Protein AF-A0AA90ZTR3-F1 (afdb_monomer)

pLDDT: mean 75.42, std 16.0, range [30.2, 95.25]

Organism: NCBI:txid165179

Sequence (301 aa):
METRDYIQDLEERYKQYCNKKSGVSFNRNTDIFMEELYSMPIAKITIEELLREYPVKDEKFTFDQEQDVNYLTDIFLEMNQDKYIAYCIQYLRYLRNSGTKDFYYDKTVWIDKDYEATGDRLELFKSDYIGSIVDYIFNAYKANKYIVGKILKYKEWVERFKVIETKDNWKEKALQKHLAEFLFLHDVDFYKEVDTSNGSVDFLLPHYAKEKENEYRSGWKAGEKLYIIEVKKFRNEKQIQDSCIQLNAYLEQMDGEGCLLIYADTDLKIINEKWNFDVLTIYIGDESPSLRSGKTTIRLA

Mean predicted aligned error: 15.7 Å

Foldseek 3Di:
DDLVCVLVVLVVLLVVLLPPLDPQCLLVSVVVSVVVLCVPPLSVVLLVVLCVVQPDDPVVLVVVLVDALVVVVVVVVPDDLSNVLSVLVVNSVSCVVVVDPDHVLVSPRNQDPVPPPPSCSSNCCSCVRVVSNSVSSVVVSPLVCVVVVLVVVVLCCCQAVLPPAPVDPDDQVNVLVVVVVSCVVVPFDWDAQCDLVLGTFGIKGQDDDPPPCPPDPHRDPRPNAIEGEAEDEDDDPVVVVVVLVVVQVVCVSRVHAYEYEYEYLAAEDEAEPDDPHYYHYHHNHDDRPVGHPDYDYHYDD

Nearest PDB structures (foldseek):
  2pfs-assembly1_A-2  TM=5.035E-01  e=4.294E+00  Nitrosomonas europaea ATCC 19718
  6qt8-assembly1_A  TM=5.362E-01  e=7.692E+00  Thermochaetoides thermophila DSM 1495

Secondary structure (DSSP, 8-state):
--HHHHHHHHHHHHHHHHH---STTHHHHHHHHHHHHHHSHHHHHHHHHHHHHS---HHHHHHHHTS-HHHHHHHHHHS-HHHHHHHHHHHHHHHHHHT--S-HHHH-TTS-TTGGGTSHHHHHIIIIIIHHHHHHHHHHTTSHHHHHHHHHHHHHHHHHH--S-TTS---HHHHHHHHHHHHHHTT---EEEEE-SS-EEEEEEPPPPGGGTTSSSS-----S--EEEEEEE---HHHHHHHHHHHHHHHHHHT-EEEEEEEESS-EEEEE-SSSSEEEEEE-SSS-GGG---PEEEEE-

Solvent-accessible surface area (backbone atoms only — not comparable to full-atom values): 17587 Å² total; per-residue (Å²): 131,54,75,63,58,52,50,52,51,50,52,51,52,51,49,54,57,65,68,58,81,54,71,93,52,36,59,62,52,50,52,51,50,53,50,52,44,56,67,36,69,64,51,29,51,55,50,56,51,46,40,68,76,38,72,78,58,72,68,56,56,60,55,59,70,75,52,55,52,69,62,53,47,56,53,54,71,72,39,54,68,67,52,48,45,25,45,55,55,52,50,52,52,49,51,61,72,68,64,63,86,69,53,61,58,78,70,37,71,80,49,71,85,81,52,72,88,78,68,50,54,67,53,46,40,45,55,65,52,50,33,50,49,52,47,49,47,59,44,73,65,39,69,78,36,49,61,51,47,51,50,50,50,48,37,51,48,37,45,74,67,49,77,55,58,60,88,52,86,75,46,58,70,55,55,52,49,54,51,51,53,53,38,53,77,65,79,46,71,68,44,66,58,48,74,68,91,87,50,59,42,56,29,41,30,74,56,83,62,79,92,55,60,87,79,49,102,62,92,66,86,65,68,99,41,37,37,38,44,41,75,44,64,67,84,54,69,67,60,51,54,56,49,51,56,52,49,50,52,51,26,67,73,61,59,32,46,48,35,42,41,32,39,26,70,56,54,63,43,66,46,67,79,72,57,101,51,51,63,47,66,32,53,40,37,87,63,50,83,91,66,59,91,65,69,51,75,47,76,50,121

Structure (mmCIF, N/CA/C/O backbone):
data_AF-A0AA90ZTR3-F1
#
_entry.id   AF-A0AA90ZTR3-F1
#
loop_
_atom_site.group_PDB
_atom_site.id
_atom_site.type_symbol
_atom_site.label_atom_id
_atom_site.label_alt_id
_atom_site.label_comp_id
_atom_site.label_asym_id
_atom_site.label_entity_id
_atom_site.label_seq_id
_atom_site.pdbx_PDB_ins_code
_atom_site.Cartn_x
_atom_site.Cartn_y
_atom_site.Cartn_z
_atom_site.occupancy
_atom_site.B_iso_or_equiv
_atom_site.auth_seq_id
_atom_site.auth_comp_id
_atom_site.auth_asym_id
_atom_site.auth_atom_id
_atom_site.pdbx_PDB_model_num
ATOM 1 N N . MET A 1 1 ? 3.392 13.104 5.281 1.00 41.66 1 MET A N 1
ATOM 2 C CA . MET A 1 1 ? 2.670 12.862 4.018 1.00 41.66 1 MET A CA 1
ATOM 3 C C . MET A 1 1 ? 2.065 11.480 4.162 1.00 41.66 1 MET A C 1
ATOM 5 O O . MET A 1 1 ? 2.811 10.556 4.473 1.00 41.66 1 MET A O 1
ATOM 9 N N . GLU A 1 2 ? 0.736 11.374 4.173 1.00 45.38 2 GLU A N 1
ATOM 10 C CA . GLU A 1 2 ? 0.058 10.108 4.481 1.00 45.38 2 GLU A CA 1
ATOM 11 C C . GLU A 1 2 ? 0.297 9.106 3.346 1.00 45.38 2 GLU A C 1
ATOM 13 O O . GLU A 1 2 ? 0.518 9.473 2.194 1.00 45.38 2 GLU A O 1
ATOM 18 N N . THR A 1 3 ? 0.275 7.810 3.634 1.00 42.53 3 THR A N 1
ATOM 19 C CA . THR A 1 3 ? 0.625 6.787 2.642 1.00 42.53 3 THR A CA 1
ATOM 20 C C . THR A 1 3 ? -0.399 6.646 1.505 1.00 42.53 3 THR A C 1
ATOM 22 O O . THR A 1 3 ? -0.097 5.984 0.509 1.00 42.53 3 THR A O 1
ATOM 25 N N . ARG A 1 4 ? -1.586 7.260 1.647 1.00 43.34 4 ARG A N 1
ATOM 26 C CA . ARG A 1 4 ? -2.589 7.490 0.591 1.00 43.34 4 ARG A CA 1
ATOM 27 C C . ARG A 1 4 ? -2.183 8.656 -0.310 1.00 43.34 4 ARG A C 1
ATOM 29 O O . ARG A 1 4 ? -2.234 8.489 -1.520 1.00 43.34 4 ARG A O 1
ATOM 36 N N . ASP A 1 5 ? -1.685 9.750 0.267 1.00 56.25 5 ASP A N 1
ATOM 37 C CA . ASP A 1 5 ? -1.110 10.870 -0.488 1.00 56.25 5 ASP A CA 1
ATOM 38 C C . ASP A 1 5 ? 0.104 10.405 -1.297 1.00 56.25 5 ASP A C 1
ATOM 40 O O . ASP A 1 5 ? 0.259 10.811 -2.434 1.00 56.25 5 ASP A O 1
ATOM 44 N N . TYR A 1 6 ? 0.931 9.499 -0.758 1.00 63.66 6 TYR A N 1
ATOM 45 C CA . TYR A 1 6 ? 2.061 8.911 -1.494 1.00 63.66 6 TYR A CA 1
ATOM 46 C C . TYR A 1 6 ? 1.636 8.014 -2.661 1.00 63.66 6 TYR A C 1
ATOM 48 O O . TYR A 1 6 ? 2.257 8.079 -3.715 1.00 63.66 6 TYR A O 1
ATOM 56 N N . ILE A 1 7 ? 0.620 7.159 -2.476 1.00 63.34 7 ILE A N 1
ATOM 57 C CA . ILE A 1 7 ? 0.111 6.310 -3.566 1.00 63.34 7 ILE A CA 1
ATOM 58 C C . ILE A 1 7 ? -0.539 7.191 -4.628 1.00 63.34 7 ILE A C 1
ATOM 60 O O . ILE A 1 7 ? -0.225 7.041 -5.798 1.00 63.34 7 ILE A O 1
ATOM 64 N N . GLN A 1 8 ? -1.386 8.138 -4.230 1.00 72.88 8 GLN A N 1
ATOM 65 C CA . GLN A 1 8 ? -2.043 9.034 -5.171 1.00 72.88 8 GLN A CA 1
ATOM 66 C C . GLN A 1 8 ? -1.034 9.935 -5.899 1.00 72.88 8 GLN A C 1
ATOM 68 O O . GLN A 1 8 ? -1.130 10.082 -7.111 1.00 72.88 8 GLN A O 1
ATOM 73 N N . ASP A 1 9 ? -0.033 10.480 -5.203 1.00 79.88 9 ASP A N 1
ATOM 74 C CA . ASP A 1 9 ? 1.053 11.261 -5.814 1.00 79.88 9 ASP A CA 1
ATOM 75 C C . ASP A 1 9 ? 1.870 10.398 -6.791 1.00 79.88 9 ASP A C 1
ATOM 77 O O . ASP A 1 9 ? 2.166 10.832 -7.902 1.00 79.88 9 ASP A O 1
ATOM 81 N N . LEU A 1 10 ? 2.164 9.138 -6.444 1.00 82.19 10 LEU A N 1
ATOM 82 C CA . LEU A 1 10 ? 2.822 8.195 -7.353 1.00 82.19 10 LEU A CA 1
ATOM 83 C C . LEU A 1 10 ? 1.949 7.863 -8.578 1.00 82.19 10 LEU A C 1
ATOM 85 O O . LEU A 1 10 ? 2.457 7.859 -9.699 1.00 82.19 10 LEU A O 1
ATOM 89 N N . GLU A 1 11 ? 0.645 7.629 -8.394 1.00 81.94 11 GLU A N 1
ATOM 90 C CA . GLU A 1 11 ? -0.319 7.360 -9.476 1.00 81.94 11 GLU A CA 1
ATOM 91 C C . GLU A 1 11 ? -0.439 8.568 -10.407 1.00 81.94 11 GLU A C 1
ATOM 93 O O . GLU A 1 11 ? -0.416 8.422 -11.631 1.00 81.94 11 GLU A O 1
ATOM 98 N N . GLU A 1 12 ? -0.524 9.774 -9.847 1.00 88.31 12 GLU A N 1
ATOM 99 C CA . GLU A 1 12 ? -0.609 11.019 -10.602 1.00 88.31 12 GLU A CA 1
ATOM 100 C C . GLU A 1 12 ? 0.680 11.290 -11.381 1.00 88.31 12 GLU A C 1
ATOM 102 O O . GLU A 1 12 ? 0.604 11.597 -12.573 1.00 88.31 12 GLU A O 1
ATOM 107 N N . ARG A 1 13 ? 1.857 11.111 -10.772 1.00 90.50 13 ARG A N 1
ATOM 108 C CA . ARG A 1 13 ? 3.157 11.251 -11.454 1.00 90.50 13 ARG A CA 1
ATOM 109 C C . ARG A 1 13 ? 3.336 10.223 -12.557 1.00 90.50 13 ARG A C 1
ATOM 111 O O . ARG A 1 13 ? 3.718 10.584 -13.671 1.00 90.50 13 ARG A O 1
ATOM 118 N N . TYR A 1 14 ? 3.005 8.962 -12.291 1.00 91.94 14 TYR A N 1
ATOM 119 C CA . TYR A 1 14 ? 3.091 7.910 -13.299 1.00 91.94 14 TYR A CA 1
ATOM 120 C C . TYR A 1 14 ? 2.124 8.169 -14.459 1.00 91.94 14 TYR A C 1
ATOM 122 O O . TYR A 1 14 ? 2.513 8.096 -15.625 1.00 91.94 14 TYR A O 1
ATOM 130 N N . LYS A 1 15 ? 0.891 8.598 -14.173 1.00 90.62 15 LYS A N 1
ATOM 131 C CA . LYS A 1 15 ? -0.077 9.009 -15.198 1.00 90.62 15 LYS A CA 1
ATOM 132 C C . LYS A 1 15 ? 0.414 10.214 -16.003 1.00 90.62 15 LYS A C 1
ATOM 134 O O . LYS A 1 15 ? 0.255 10.245 -17.224 1.00 90.62 15 LYS A O 1
ATOM 139 N N . GLN A 1 16 ? 1.023 11.206 -15.355 1.00 90.88 16 GLN A N 1
ATOM 140 C CA . GLN A 1 16 ? 1.630 12.355 -16.034 1.00 90.88 16 GLN A CA 1
ATOM 141 C C . GLN A 1 16 ? 2.779 11.924 -16.949 1.00 90.88 16 GLN A C 1
ATOM 143 O O . GLN A 1 16 ? 2.846 12.386 -18.087 1.00 90.88 16 GLN A O 1
ATOM 148 N N . TYR A 1 17 ? 3.643 11.013 -16.496 1.00 92.81 17 TYR A N 1
ATOM 149 C CA . TYR A 1 17 ? 4.691 10.402 -17.312 1.00 92.81 17 TYR A CA 1
ATOM 150 C C . TYR A 1 17 ? 4.108 9.654 -18.527 1.00 92.81 17 TYR A C 1
ATOM 152 O O . TYR A 1 17 ? 4.545 9.876 -19.665 1.00 92.81 17 TYR A O 1
ATOM 160 N N . CYS A 1 18 ? 3.053 8.862 -18.320 1.00 87.94 18 CYS A N 1
ATOM 161 C CA . CYS A 1 18 ? 2.336 8.157 -19.383 1.00 87.94 18 CYS A CA 1
ATOM 162 C C . CYS A 1 18 ? 1.799 9.114 -20.452 1.00 87.94 18 CYS A C 1
ATOM 164 O O . CYS A 1 18 ? 2.064 8.931 -21.638 1.00 87.94 18 CYS A O 1
ATOM 166 N N . ASN A 1 19 ? 1.202 10.233 -20.046 1.00 87.12 19 ASN A N 1
ATOM 167 C CA . ASN A 1 19 ? 0.630 11.221 -20.967 1.00 87.12 19 ASN A CA 1
ATOM 168 C C . ASN A 1 19 ? 1.657 11.975 -21.841 1.00 87.12 19 ASN A C 1
ATOM 170 O O . ASN A 1 19 ? 1.267 12.650 -22.799 1.00 87.12 19 ASN A O 1
ATOM 174 N N . LYS A 1 20 ? 2.965 11.902 -21.554 1.00 85.19 20 LYS A N 1
ATOM 175 C CA . LYS A 1 20 ? 3.999 12.582 -22.357 1.00 85.19 20 LYS A CA 1
ATOM 176 C C . LYS A 1 20 ? 4.275 11.839 -23.672 1.00 85.19 20 LYS A C 1
ATOM 178 O O . LYS A 1 20 ? 5.076 10.912 -23.700 1.00 85.19 20 LYS A O 1
ATOM 183 N N . LYS A 1 21 ? 3.690 12.294 -24.782 1.00 74.56 21 LYS A N 1
ATOM 184 C CA . LYS A 1 21 ? 3.804 11.646 -26.111 1.00 74.56 21 LYS A CA 1
ATOM 185 C C . LYS A 1 21 ? 5.066 11.984 -26.924 1.00 74.56 21 LYS A C 1
ATOM 187 O O . LYS A 1 21 ? 5.213 11.526 -28.050 1.00 74.56 21 LYS A O 1
ATOM 192 N N . SER A 1 22 ? 5.963 12.829 -26.407 1.00 72.94 22 SER A N 1
ATOM 193 C CA . SER A 1 22 ? 7.154 13.247 -27.162 1.00 72.94 22 SER A CA 1
ATOM 194 C C . SER A 1 22 ? 8.195 12.129 -27.223 1.00 72.94 22 SER A C 1
ATOM 196 O O . SER A 1 22 ? 8.816 11.822 -26.204 1.00 72.94 22 SER A O 1
ATOM 198 N N . GLY A 1 23 ? 8.434 11.590 -28.424 1.00 64.12 23 GLY A N 1
ATOM 199 C CA . GLY A 1 23 ? 9.546 10.674 -28.688 1.00 64.12 23 GLY A CA 1
ATOM 200 C C . GLY A 1 23 ? 10.907 11.342 -28.475 1.00 64.12 23 GLY A C 1
ATOM 201 O O . GLY A 1 23 ? 11.756 10.791 -27.793 1.00 64.12 23 GLY A O 1
ATOM 202 N N . VAL A 1 24 ? 11.090 12.587 -28.934 1.00 74.06 24 VAL A N 1
ATOM 203 C CA . VAL A 1 24 ? 12.379 13.315 -28.864 1.00 74.06 24 VAL A CA 1
ATOM 204 C C . VAL A 1 24 ? 12.874 13.520 -27.426 1.00 74.06 24 VAL A C 1
ATOM 206 O O . VAL A 1 24 ? 14.072 13.471 -27.166 1.00 74.06 24 VAL A O 1
ATOM 209 N N . SER A 1 25 ? 11.959 13.726 -26.478 1.00 83.06 25 SER A N 1
ATOM 210 C CA . SER A 1 25 ? 12.299 13.936 -25.063 1.00 83.06 25 SER A CA 1
ATOM 211 C C . SER A 1 25 ? 12.113 12.678 -24.212 1.00 83.06 25 SER A C 1
ATOM 213 O O . SER A 1 25 ? 12.054 12.790 -22.988 1.00 83.06 25 SER A O 1
ATOM 215 N N . PHE A 1 26 ? 11.970 11.502 -24.828 1.00 88.75 26 PHE A N 1
ATOM 216 C CA . PHE A 1 26 ? 11.579 10.276 -24.136 1.00 88.75 26 PHE A CA 1
ATOM 217 C C . PHE A 1 26 ? 12.550 9.888 -23.015 1.00 88.75 26 PHE A C 1
ATOM 219 O O . PHE A 1 26 ? 12.133 9.866 -21.859 1.00 88.75 26 PHE A O 1
ATOM 226 N N . ASN A 1 27 ? 13.838 9.680 -23.322 1.00 91.75 27 ASN A N 1
ATOM 227 C CA . ASN A 1 27 ? 14.842 9.284 -22.320 1.00 91.75 27 ASN A CA 1
ATOM 228 C C . ASN A 1 27 ? 14.879 10.278 -21.155 1.00 91.75 27 ASN A C 1
ATOM 230 O O . ASN A 1 27 ? 14.753 9.889 -20.001 1.00 91.75 27 ASN A O 1
ATOM 234 N N . ARG A 1 28 ? 14.905 11.582 -21.468 1.00 91.00 28 ARG A N 1
ATOM 235 C CA . ARG A 1 28 ? 14.878 12.650 -20.461 1.00 91.00 28 ARG A CA 1
ATOM 236 C C . ARG A 1 28 ? 13.629 12.595 -19.578 1.00 91.00 28 ARG A C 1
ATOM 238 O O . ARG A 1 28 ? 13.717 12.846 -18.383 1.00 91.00 28 ARG A O 1
ATOM 245 N N . ASN A 1 29 ? 12.458 12.320 -20.147 1.00 91.81 29 ASN A N 1
ATOM 246 C CA . ASN A 1 29 ? 11.224 12.197 -19.372 1.00 91.81 29 ASN A CA 1
ATOM 247 C C . ASN A 1 29 ? 11.235 10.962 -18.468 1.00 91.81 29 ASN A C 1
ATOM 249 O O . ASN A 1 29 ? 10.716 11.042 -17.358 1.00 91.81 29 ASN A O 1
ATOM 253 N N . THR A 1 30 ? 11.820 9.857 -18.932 1.00 93.31 30 THR A N 1
ATOM 254 C CA . THR A 1 30 ? 12.020 8.640 -18.137 1.00 93.31 30 THR A CA 1
ATOM 255 C C . THR A 1 30 ? 13.003 8.892 -16.996 1.00 93.31 30 THR A C 1
ATOM 257 O O . THR A 1 30 ? 12.698 8.544 -15.860 1.00 93.31 30 THR A O 1
ATOM 260 N N . ASP A 1 31 ? 14.117 9.581 -17.251 1.00 93.69 31 ASP A N 1
ATOM 261 C CA . ASP A 1 31 ? 15.086 9.961 -16.217 1.00 93.69 31 ASP A CA 1
ATOM 262 C C . ASP A 1 31 ? 14.459 10.846 -15.140 1.00 93.69 31 ASP A C 1
ATOM 264 O O . ASP A 1 31 ? 14.616 10.566 -13.954 1.00 93.69 31 ASP A O 1
ATOM 268 N N . ILE A 1 32 ? 13.707 11.877 -15.547 1.00 93.75 32 ILE A N 1
ATOM 269 C CA . ILE A 1 32 ? 12.989 12.762 -14.617 1.00 93.75 32 ILE A CA 1
ATOM 270 C C . ILE A 1 32 ? 12.013 11.953 -13.762 1.00 93.75 32 ILE A C 1
ATOM 272 O O . ILE A 1 32 ? 11.976 12.133 -12.552 1.00 93.75 32 ILE A O 1
ATOM 276 N N . PHE A 1 33 ? 11.247 11.041 -14.365 1.00 95.25 33 PHE A N 1
ATOM 277 C CA . PHE A 1 33 ? 10.313 10.211 -13.609 1.00 95.25 33 PHE A CA 1
ATOM 278 C C . PHE A 1 33 ? 11.039 9.299 -12.608 1.00 95.25 33 PHE A C 1
ATOM 280 O O . PHE A 1 33 ? 10.645 9.219 -11.449 1.00 95.25 33 PHE A O 1
ATOM 287 N N . MET A 1 34 ? 12.148 8.669 -13.005 1.00 95.12 34 MET A N 1
ATOM 288 C CA . MET A 1 34 ? 12.957 7.864 -12.083 1.00 95.12 34 MET A CA 1
ATOM 289 C C . MET A 1 34 ? 13.551 8.713 -10.950 1.00 95.12 34 MET A C 1
ATOM 291 O O . MET A 1 34 ? 13.567 8.276 -9.802 1.00 95.12 34 MET A O 1
ATOM 295 N N . GLU A 1 35 ? 14.015 9.931 -11.234 1.00 93.62 35 GLU A N 1
ATOM 296 C CA . GLU A 1 35 ? 14.471 10.884 -10.212 1.00 93.62 35 GLU A CA 1
ATOM 297 C C . GLU A 1 35 ? 13.349 11.280 -9.251 1.00 93.62 35 GLU A C 1
ATOM 299 O O . GLU A 1 35 ? 13.577 11.345 -8.042 1.00 93.62 35 GLU A O 1
ATOM 304 N N . GLU A 1 36 ? 12.132 11.482 -9.757 1.00 92.56 36 GLU A N 1
ATOM 305 C CA . GLU A 1 36 ? 10.948 11.714 -8.932 1.00 92.56 36 GLU A CA 1
ATOM 306 C C . GLU A 1 36 ? 10.688 10.521 -8.001 1.00 92.56 36 GLU A C 1
ATOM 308 O O . GLU A 1 36 ? 10.520 10.739 -6.800 1.00 92.56 36 GLU A O 1
ATOM 313 N N . LEU A 1 37 ? 10.769 9.274 -8.486 1.00 89.31 37 LEU A N 1
ATOM 314 C CA . LEU A 1 37 ? 10.659 8.080 -7.633 1.00 89.31 37 LEU A CA 1
ATOM 315 C C . LEU A 1 37 ? 11.726 8.066 -6.527 1.00 89.31 37 LEU A C 1
ATOM 317 O O . LEU A 1 37 ? 11.408 7.819 -5.366 1.00 89.31 37 LEU A O 1
ATOM 321 N N . TYR A 1 38 ? 12.983 8.384 -6.848 1.00 87.12 38 TYR A N 1
ATOM 322 C CA . TYR A 1 38 ? 14.060 8.464 -5.849 1.00 87.12 38 TYR A CA 1
ATOM 323 C C . TYR A 1 38 ? 13.933 9.658 -4.894 1.00 87.12 38 TYR A C 1
ATOM 325 O O . TYR A 1 38 ? 14.519 9.637 -3.809 1.00 87.12 38 TYR A O 1
ATOM 333 N N . SER A 1 39 ? 13.187 10.696 -5.266 1.00 83.75 39 SER A N 1
ATOM 334 C CA . SER A 1 39 ? 12.884 11.825 -4.381 1.00 83.75 39 SER A CA 1
ATOM 335 C C . SER A 1 39 ? 11.814 11.484 -3.340 1.00 83.75 39 SER A C 1
ATOM 337 O O . SER A 1 39 ? 11.745 12.130 -2.294 1.00 83.75 39 SER A O 1
ATOM 339 N N . MET A 1 40 ? 11.010 10.445 -3.591 1.00 81.50 40 MET A N 1
ATOM 340 C CA . MET A 1 40 ? 10.002 9.946 -2.660 1.00 81.50 40 MET A CA 1
ATOM 341 C C . MET A 1 40 ? 10.674 9.017 -1.631 1.00 81.50 40 MET A C 1
ATOM 343 O O . MET A 1 40 ? 11.143 7.942 -2.007 1.00 81.50 40 MET A O 1
ATOM 347 N N . PRO A 1 41 ? 10.706 9.361 -0.325 1.00 69.00 41 PRO A N 1
ATOM 348 C CA . PRO A 1 41 ? 11.517 8.641 0.664 1.00 69.00 41 PRO A CA 1
ATOM 349 C C . PRO A 1 41 ? 11.257 7.132 0.740 1.00 69.00 41 PRO A C 1
ATOM 351 O O . PRO A 1 41 ? 12.191 6.350 0.866 1.00 69.00 41 PRO A O 1
ATOM 354 N N . ILE A 1 42 ? 9.994 6.713 0.635 1.00 65.00 42 ILE A N 1
ATOM 355 C CA . ILE A 1 42 ? 9.624 5.298 0.769 1.00 65.00 42 ILE A CA 1
ATOM 356 C C . ILE A 1 42 ? 9.910 4.515 -0.520 1.00 65.00 42 ILE A C 1
ATOM 358 O O . ILE A 1 42 ? 10.418 3.399 -0.446 1.00 65.00 42 ILE A O 1
ATOM 362 N N . ALA A 1 43 ? 9.644 5.098 -1.695 1.00 77.50 43 ALA A N 1
ATOM 363 C CA . ALA A 1 43 ? 10.001 4.474 -2.968 1.00 77.50 43 ALA A CA 1
ATOM 364 C C . ALA A 1 43 ? 11.524 4.329 -3.073 1.00 77.50 43 ALA A C 1
ATOM 366 O O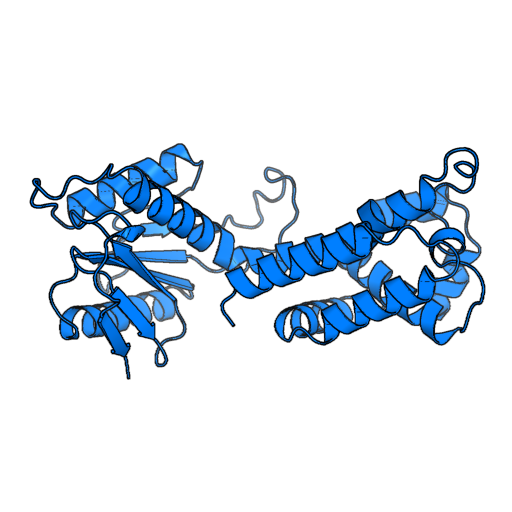 . ALA A 1 43 ? 12.017 3.272 -3.451 1.00 77.50 43 ALA A O 1
ATOM 367 N N . LYS A 1 44 ? 12.276 5.341 -2.623 1.00 81.88 44 LYS A N 1
ATOM 368 C CA . LYS A 1 44 ? 13.732 5.270 -2.499 1.00 81.88 44 LYS A CA 1
ATOM 369 C C . LYS A 1 44 ? 14.186 4.096 -1.629 1.00 81.88 44 LYS A C 1
ATOM 371 O O . LYS A 1 44 ? 14.994 3.311 -2.107 1.00 81.88 44 LYS A O 1
ATOM 376 N N . ILE A 1 45 ? 13.672 3.964 -0.403 1.00 72.88 45 ILE A N 1
ATOM 377 C CA . ILE A 1 45 ? 14.033 2.857 0.504 1.00 72.88 45 ILE A CA 1
ATOM 378 C C . ILE A 1 45 ? 13.708 1.505 -0.141 1.00 72.88 45 ILE A C 1
ATOM 380 O O . ILE A 1 45 ? 14.588 0.658 -0.241 1.00 72.88 45 ILE A O 1
ATOM 384 N N . THR A 1 46 ? 12.487 1.356 -0.663 1.00 76.62 46 THR A N 1
ATOM 385 C CA . THR A 1 46 ? 12.011 0.137 -1.342 1.00 76.62 46 THR A CA 1
ATOM 386 C C . THR A 1 46 ? 12.949 -0.269 -2.479 1.00 76.62 46 THR A C 1
ATOM 388 O O . THR A 1 46 ? 13.365 -1.420 -2.585 1.00 76.62 46 THR A O 1
ATOM 391 N N . ILE A 1 47 ? 13.317 0.692 -3.329 1.00 87.50 47 ILE A N 1
ATOM 392 C CA . ILE A 1 47 ? 14.234 0.448 -4.437 1.00 87.50 47 ILE A CA 1
ATOM 393 C C . ILE A 1 47 ? 15.631 0.104 -3.903 1.00 87.50 47 ILE A C 1
ATOM 395 O O . ILE A 1 47 ? 16.237 -0.855 -4.361 1.00 87.50 47 ILE A O 1
ATOM 399 N N . GLU A 1 48 ? 16.173 0.862 -2.951 1.00 86.56 48 GLU A N 1
ATOM 400 C CA . GLU A 1 48 ? 17.522 0.632 -2.414 1.00 86.56 48 GLU A CA 1
ATOM 401 C C . GLU A 1 48 ? 17.671 -0.733 -1.728 1.00 86.56 48 GLU A C 1
ATOM 403 O O . GLU A 1 48 ? 18.725 -1.359 -1.852 1.00 86.56 48 GLU A O 1
ATOM 408 N N . GLU A 1 49 ? 16.634 -1.210 -1.043 1.00 79.38 49 GLU A N 1
ATOM 409 C CA . GLU A 1 49 ? 16.591 -2.547 -0.447 1.00 79.38 49 GLU A CA 1
ATOM 410 C C . GLU A 1 49 ? 16.554 -3.639 -1.516 1.00 79.38 49 GLU A C 1
ATOM 412 O O . GLU A 1 49 ? 17.413 -4.525 -1.495 1.00 79.38 49 GLU A O 1
ATOM 417 N N . LEU A 1 50 ? 15.659 -3.522 -2.504 1.00 86.31 50 LEU A N 1
ATOM 418 C CA . LEU A 1 50 ? 15.576 -4.465 -3.621 1.00 86.31 50 LEU A CA 1
ATOM 419 C C . LEU A 1 50 ? 16.920 -4.588 -4.360 1.00 86.31 50 LEU A C 1
ATOM 421 O O . LEU A 1 50 ? 17.382 -5.689 -4.660 1.00 86.31 50 LEU A O 1
ATOM 425 N N . LEU A 1 51 ? 17.576 -3.457 -4.634 1.00 91.38 51 LEU A N 1
ATOM 426 C CA . LEU A 1 51 ? 18.865 -3.434 -5.330 1.00 91.38 51 LEU A CA 1
ATOM 427 C C . LEU A 1 51 ? 20.011 -4.018 -4.498 1.00 91.38 51 LEU A C 1
ATOM 429 O O . LEU A 1 51 ? 20.979 -4.528 -5.063 1.00 91.38 51 LEU A O 1
ATOM 433 N N . ARG A 1 52 ? 19.922 -3.942 -3.167 1.00 88.44 52 ARG A N 1
ATOM 434 C CA . ARG A 1 52 ? 20.891 -4.569 -2.262 1.00 88.44 52 ARG A CA 1
ATOM 435 C C . ARG A 1 52 ? 20.720 -6.086 -2.228 1.00 88.44 52 ARG A C 1
ATOM 437 O O . ARG A 1 52 ? 21.723 -6.789 -2.146 1.00 88.44 52 ARG A O 1
ATOM 444 N N . GLU A 1 53 ? 19.482 -6.575 -2.280 1.00 85.44 53 GLU A N 1
ATOM 445 C CA . GLU A 1 53 ? 19.167 -8.010 -2.292 1.00 85.44 53 GLU A CA 1
ATOM 446 C C . GLU A 1 53 ? 19.523 -8.663 -3.639 1.00 85.44 53 GLU A C 1
ATOM 448 O O . GLU A 1 53 ? 20.080 -9.761 -3.661 1.00 85.44 53 GLU A O 1
ATOM 453 N N . TYR A 1 54 ? 19.287 -7.965 -4.755 1.00 87.31 54 TYR A N 1
ATOM 454 C CA . TYR A 1 54 ? 19.519 -8.473 -6.113 1.00 87.31 54 TYR A CA 1
ATOM 455 C C . TYR A 1 54 ? 20.471 -7.575 -6.928 1.00 87.31 54 TYR A C 1
ATOM 457 O O . TYR A 1 54 ? 20.059 -6.953 -7.915 1.00 87.31 54 TYR A O 1
ATOM 465 N N . PRO A 1 55 ? 21.762 -7.496 -6.560 1.00 92.19 55 PRO A N 1
ATOM 466 C CA . PRO A 1 55 ? 22.729 -6.700 -7.303 1.00 92.19 55 PRO A CA 1
ATOM 467 C C . PRO A 1 55 ? 23.014 -7.319 -8.678 1.00 92.19 55 PRO A C 1
ATOM 469 O O . PRO A 1 55 ? 23.239 -8.525 -8.806 1.00 92.19 55 PRO A O 1
ATOM 472 N N . VAL A 1 56 ? 23.061 -6.480 -9.711 1.00 88.50 56 VAL A N 1
ATOM 473 C CA . VAL A 1 56 ? 23.422 -6.854 -11.083 1.00 88.50 56 VAL A CA 1
ATOM 474 C C . VAL A 1 56 ? 24.615 -6.011 -11.521 1.00 88.50 56 VAL A C 1
ATOM 476 O O . VAL A 1 56 ? 24.643 -4.805 -11.299 1.00 88.50 56 VAL A O 1
ATOM 479 N N . LYS A 1 57 ? 25.623 -6.651 -12.121 1.00 90.06 57 LYS A N 1
ATOM 480 C CA . LYS A 1 57 ? 26.833 -5.968 -12.593 1.00 90.06 57 LYS A CA 1
ATOM 481 C C . LYS A 1 57 ? 26.724 -5.563 -14.063 1.00 90.06 57 LYS A C 1
ATOM 483 O O . LYS A 1 57 ? 26.074 -6.259 -14.842 1.00 90.06 57 LYS A O 1
ATOM 488 N N . ASP A 1 58 ? 27.436 -4.507 -14.445 1.00 88.19 58 ASP A N 1
ATOM 489 C CA . ASP A 1 58 ? 27.421 -3.946 -15.803 1.00 88.19 58 ASP A CA 1
ATOM 490 C C . ASP A 1 58 ? 27.851 -4.943 -16.893 1.00 88.19 58 ASP A C 1
ATOM 492 O O . ASP A 1 58 ? 27.353 -4.886 -18.023 1.00 88.19 58 ASP A O 1
ATOM 496 N N . GLU A 1 59 ? 28.720 -5.909 -16.568 1.00 88.50 59 GLU A N 1
ATOM 497 C CA . GLU A 1 59 ? 29.135 -6.945 -17.521 1.00 88.50 59 GLU A CA 1
ATOM 498 C C . GLU A 1 59 ? 27.954 -7.817 -17.959 1.00 88.50 59 GLU A C 1
ATOM 500 O O . GLU A 1 59 ? 27.896 -8.241 -19.113 1.00 88.50 59 GLU A O 1
ATOM 505 N N . LYS A 1 60 ? 26.980 -8.040 -17.064 1.00 84.25 60 LYS A N 1
ATOM 506 C CA . LYS A 1 60 ? 25.763 -8.786 -17.394 1.00 84.25 60 LYS A CA 1
ATOM 507 C C . LYS A 1 60 ? 24.907 -8.032 -18.411 1.00 84.25 60 LYS A C 1
ATOM 509 O O . LYS A 1 60 ? 24.420 -8.655 -19.342 1.00 84.25 60 LYS A O 1
ATOM 514 N N . PHE A 1 61 ? 24.776 -6.710 -18.288 1.00 86.62 61 PHE A N 1
ATOM 515 C CA . PHE A 1 61 ? 23.992 -5.915 -19.242 1.00 86.62 61 PHE A CA 1
ATOM 516 C C . PHE A 1 61 ? 24.616 -5.893 -20.632 1.00 86.62 61 PHE A C 1
ATOM 518 O O . PHE A 1 61 ? 23.905 -5.990 -21.626 1.00 86.62 61 PHE A O 1
ATOM 525 N N . THR A 1 62 ? 25.945 -5.800 -20.695 1.00 82.88 62 THR A N 1
ATOM 526 C CA . THR A 1 62 ? 26.675 -5.860 -21.968 1.00 82.88 62 THR A CA 1
ATOM 527 C C . THR A 1 62 ? 26.467 -7.214 -22.642 1.00 82.88 62 THR A C 1
ATOM 529 O O . THR A 1 62 ? 26.127 -7.264 -23.817 1.00 82.88 62 THR A O 1
ATOM 532 N N . PHE A 1 63 ? 26.597 -8.306 -21.881 1.00 82.00 63 PHE A N 1
ATOM 533 C CA . PHE A 1 63 ? 26.365 -9.656 -22.390 1.00 82.00 63 PHE A CA 1
ATOM 534 C C . PHE A 1 63 ? 24.919 -9.861 -22.859 1.00 82.00 63 PHE A C 1
ATOM 536 O O . PHE A 1 63 ? 24.708 -10.346 -23.966 1.00 82.00 63 PHE A O 1
ATOM 543 N N . ASP A 1 64 ? 23.932 -9.464 -22.047 1.00 76.69 64 ASP A N 1
ATOM 544 C CA . ASP A 1 64 ? 22.504 -9.648 -22.331 1.00 76.69 64 ASP A CA 1
ATOM 545 C C . ASP A 1 64 ? 22.051 -8.830 -23.564 1.00 76.69 64 ASP A C 1
ATOM 547 O O . ASP A 1 64 ? 21.157 -9.262 -24.288 1.00 76.69 64 ASP A O 1
ATOM 551 N N . GLN A 1 65 ? 22.686 -7.687 -23.865 1.00 72.44 65 GLN A N 1
ATOM 552 C CA . GLN A 1 65 ? 22.417 -6.905 -25.087 1.00 72.44 65 GLN A CA 1
ATOM 553 C C . GLN A 1 65 ? 22.806 -7.622 -26.386 1.00 72.44 65 GLN A C 1
ATOM 555 O O . GLN A 1 65 ? 22.265 -7.295 -27.444 1.00 72.44 65 GLN A O 1
ATOM 560 N N . GLU A 1 66 ? 23.747 -8.562 -26.322 1.00 73.69 66 GLU A N 1
ATOM 561 C CA . GLU A 1 66 ? 24.229 -9.323 -27.479 1.00 73.69 66 GLU A CA 1
ATOM 562 C C . GLU A 1 66 ? 23.382 -10.578 -27.752 1.00 73.69 66 GLU A C 1
ATOM 564 O O . GLU A 1 66 ? 23.612 -11.271 -28.744 1.00 73.69 66 GLU A O 1
ATOM 569 N N . GLN A 1 67 ? 22.409 -10.878 -26.885 1.00 70.31 67 GLN A N 1
ATOM 570 C CA . GLN A 1 67 ? 21.585 -12.083 -26.963 1.00 70.31 67 GLN A CA 1
ATOM 571 C C . GLN A 1 67 ? 20.268 -11.854 -27.713 1.00 70.31 67 GLN A C 1
ATOM 573 O O . GLN A 1 67 ? 19.750 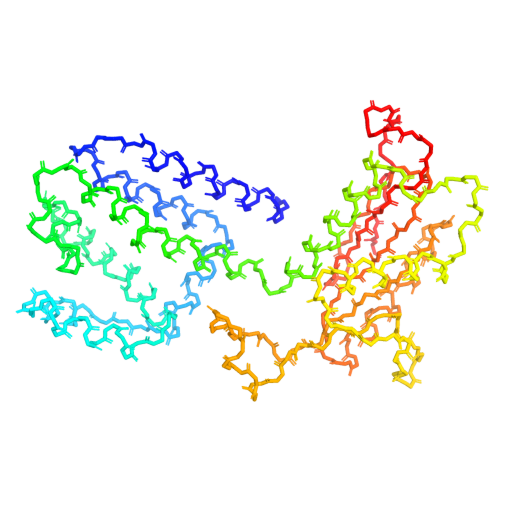-10.740 -27.791 1.00 70.31 67 GLN A O 1
ATOM 578 N N . ASP A 1 68 ? 19.706 -12.942 -28.245 1.00 65.88 68 ASP A N 1
ATOM 579 C CA . ASP A 1 68 ? 18.390 -12.938 -28.890 1.00 65.88 68 ASP A CA 1
ATOM 580 C C . ASP A 1 68 ? 17.236 -12.817 -27.874 1.0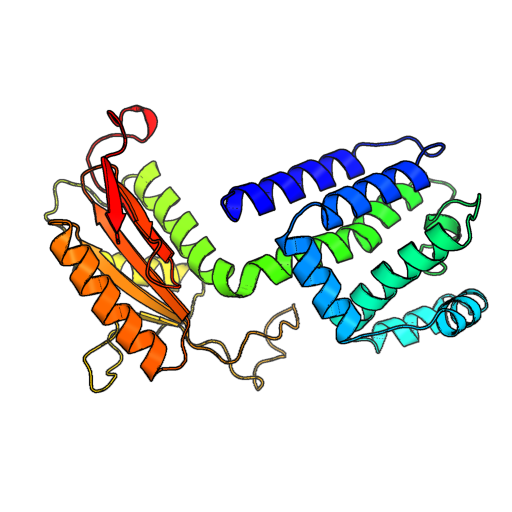0 65.88 68 ASP A C 1
ATOM 582 O O . ASP A 1 68 ? 17.352 -13.201 -26.707 1.00 65.88 68 ASP A O 1
ATOM 586 N N . VAL A 1 69 ? 16.083 -12.333 -28.345 1.00 59.88 69 VAL A N 1
ATOM 587 C CA . VAL A 1 69 ? 14.853 -12.141 -27.561 1.00 59.88 69 VAL A CA 1
ATOM 588 C C . VAL A 1 69 ? 14.401 -13.431 -26.880 1.00 59.88 69 VAL A C 1
ATOM 590 O O . VAL A 1 69 ? 13.999 -13.389 -25.717 1.00 59.88 69 VAL A O 1
ATOM 593 N N . ASN A 1 70 ? 14.494 -14.580 -27.557 1.00 55.94 70 ASN A N 1
ATOM 594 C CA . ASN A 1 70 ? 14.070 -15.861 -26.982 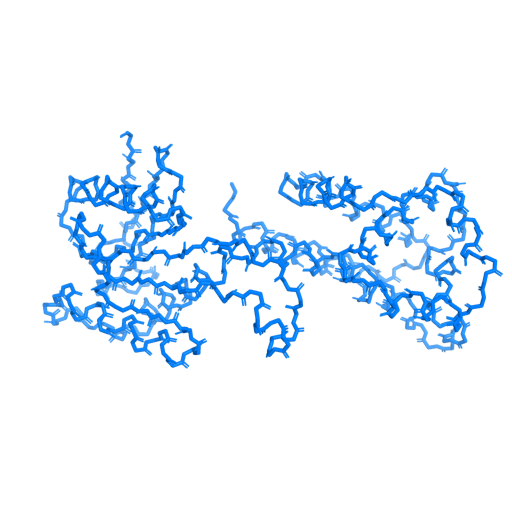1.00 55.94 70 ASN A CA 1
ATOM 595 C C . ASN A 1 70 ? 14.948 -16.263 -25.788 1.00 55.94 70 ASN A C 1
ATOM 597 O O . ASN A 1 70 ? 14.430 -16.658 -24.749 1.00 55.94 70 ASN A O 1
ATOM 601 N N . TYR A 1 71 ? 16.265 -16.055 -25.894 1.00 55.53 71 TYR A N 1
ATOM 602 C CA . TYR A 1 71 ? 17.215 -16.330 -24.812 1.00 55.53 71 TYR A CA 1
ATOM 603 C C . TYR A 1 71 ? 16.951 -15.458 -23.577 1.00 55.53 71 TYR A C 1
ATOM 605 O O . TYR A 1 71 ? 16.976 -15.937 -22.444 1.00 55.53 71 TYR A O 1
ATOM 613 N N . LEU A 1 72 ? 16.661 -14.172 -23.786 1.00 55.91 72 LEU A N 1
ATOM 614 C CA . LEU A 1 72 ? 16.322 -13.259 -22.693 1.00 55.91 72 LEU A CA 1
ATOM 615 C C . LEU A 1 72 ? 14.962 -13.586 -22.074 1.00 55.91 72 LEU A C 1
ATOM 617 O O . LEU A 1 72 ? 14.813 -13.490 -20.859 1.00 55.91 72 LEU A O 1
ATOM 621 N N . THR A 1 73 ? 13.995 -14.012 -22.887 1.00 56.19 73 THR A N 1
ATOM 622 C CA . THR A 1 73 ? 12.673 -14.441 -22.414 1.00 56.19 73 THR A CA 1
ATOM 623 C C . THR A 1 73 ? 12.791 -15.656 -21.500 1.00 56.19 73 THR A C 1
ATOM 625 O O . THR A 1 73 ? 12.234 -15.631 -20.407 1.00 56.19 73 THR A O 1
ATOM 628 N N . ASP A 1 74 ? 13.579 -16.665 -21.876 1.00 52.47 74 ASP A N 1
ATOM 629 C CA . ASP A 1 74 ? 13.826 -17.848 -21.040 1.00 52.47 74 ASP A CA 1
ATOM 630 C C . ASP A 1 74 ? 14.478 -17.465 -19.703 1.00 52.47 74 ASP A C 1
ATOM 632 O O . ASP A 1 74 ? 14.034 -17.889 -18.635 1.00 52.47 74 ASP A O 1
ATOM 636 N N . ILE A 1 75 ? 15.467 -16.568 -19.736 1.00 58.62 75 ILE A N 1
ATOM 637 C CA . ILE A 1 75 ? 16.113 -16.051 -18.523 1.00 58.62 75 ILE A CA 1
ATOM 638 C C . ILE A 1 75 ? 15.129 -15.280 -17.637 1.00 58.62 75 ILE A C 1
ATOM 640 O O . ILE A 1 75 ? 15.170 -15.429 -16.416 1.00 58.62 75 ILE A O 1
ATOM 644 N N . PHE A 1 76 ? 14.262 -14.443 -18.209 1.00 60.16 76 PHE A N 1
ATOM 645 C CA . PHE A 1 76 ? 13.293 -13.663 -17.436 1.00 60.16 76 PHE A CA 1
ATOM 646 C C . PHE A 1 76 ? 12.144 -14.513 -16.896 1.00 60.16 76 PHE A C 1
ATOM 648 O O . PHE A 1 76 ? 11.667 -14.228 -15.801 1.00 60.16 76 PHE A O 1
ATOM 655 N N . LEU A 1 77 ? 11.747 -15.578 -17.598 1.00 55.22 77 LEU A N 1
ATOM 656 C CA . LEU A 1 77 ? 10.785 -16.567 -17.104 1.00 55.22 77 LEU A CA 1
ATOM 657 C C . LEU A 1 77 ? 11.329 -17.349 -15.900 1.00 55.22 77 LEU A C 1
ATOM 659 O O . LEU A 1 77 ? 10.562 -17.727 -15.017 1.00 55.22 77 LEU A O 1
ATOM 663 N N . GLU A 1 78 ? 12.643 -17.567 -15.840 1.00 52.56 78 GLU A N 1
ATOM 664 C CA . GLU A 1 78 ? 13.314 -18.198 -14.698 1.00 52.56 78 GLU A CA 1
ATOM 665 C C . GLU A 1 78 ? 13.612 -17.222 -13.543 1.00 52.56 78 GLU A C 1
ATOM 667 O O . GLU A 1 78 ? 13.913 -17.647 -12.422 1.00 52.56 78 GLU A O 1
ATOM 672 N N . MET A 1 79 ? 13.549 -15.906 -13.777 1.00 63.91 79 MET A N 1
ATOM 673 C CA . MET A 1 79 ? 13.693 -14.913 -12.713 1.00 63.91 79 MET A CA 1
ATOM 674 C C . MET A 1 79 ? 12.408 -14.813 -11.896 1.00 63.91 79 MET A C 1
ATOM 676 O O . MET A 1 79 ? 11.310 -14.675 -12.427 1.00 63.91 79 MET A O 1
ATOM 680 N N . ASN A 1 80 ? 12.551 -14.782 -10.569 1.00 68.50 80 ASN A N 1
ATOM 681 C CA . ASN A 1 80 ? 11.454 -14.295 -9.744 1.00 68.50 80 ASN A CA 1
ATOM 682 C C . ASN A 1 80 ? 11.211 -12.797 -10.022 1.00 68.50 80 ASN A C 1
ATOM 684 O O . ASN A 1 80 ? 12.099 -12.077 -10.496 1.00 68.50 80 ASN A O 1
ATOM 688 N N . GLN A 1 81 ? 9.995 -12.339 -9.727 1.00 67.62 81 GLN A N 1
ATOM 689 C CA . GLN A 1 81 ? 9.553 -10.981 -10.042 1.00 67.62 81 GLN A CA 1
ATOM 690 C C . GLN A 1 81 ? 10.499 -9.917 -9.459 1.00 67.62 81 GLN A C 1
ATOM 692 O O . GLN A 1 81 ? 10.902 -9.006 -10.175 1.00 67.62 81 GLN A O 1
ATOM 697 N N . ASP A 1 82 ? 10.935 -10.070 -8.208 1.00 75.12 82 ASP A N 1
ATOM 698 C CA . ASP A 1 82 ? 11.844 -9.133 -7.535 1.00 75.12 82 ASP A CA 1
ATOM 699 C C . ASP A 1 82 ? 13.175 -8.981 -8.282 1.00 75.12 82 ASP A C 1
ATOM 701 O O . ASP A 1 82 ? 13.614 -7.869 -8.583 1.00 75.12 82 ASP A O 1
ATOM 705 N N . LYS A 1 83 ? 13.799 -10.101 -8.659 1.00 78.56 83 LYS A N 1
ATOM 706 C CA . LYS A 1 83 ? 15.056 -10.115 -9.413 1.00 78.56 83 LYS A CA 1
ATOM 707 C C . LYS A 1 83 ? 14.892 -9.478 -10.793 1.00 78.56 83 LYS A C 1
ATOM 709 O O . LYS A 1 83 ? 15.791 -8.760 -11.232 1.00 78.56 83 LYS A O 1
ATOM 714 N N . TYR A 1 84 ? 13.752 -9.691 -11.450 1.00 79.44 84 TYR A N 1
ATOM 715 C CA . TYR A 1 84 ? 13.426 -9.034 -12.717 1.00 79.44 84 TYR A CA 1
ATOM 716 C C . TYR A 1 84 ? 13.284 -7.512 -12.555 1.00 79.44 84 TYR A C 1
ATOM 718 O O . TYR A 1 84 ? 13.881 -6.749 -13.319 1.00 79.44 84 TYR A O 1
ATOM 726 N N . ILE A 1 85 ? 12.573 -7.039 -11.528 1.00 84.06 85 ILE A N 1
ATOM 727 C CA . ILE A 1 85 ? 12.430 -5.600 -11.259 1.00 84.06 85 ILE A CA 1
ATOM 728 C C . ILE A 1 85 ? 13.783 -4.970 -10.902 1.00 84.06 85 ILE A C 1
ATOM 730 O O . ILE A 1 85 ? 14.125 -3.900 -11.414 1.00 84.06 85 ILE A O 1
ATOM 734 N N . ALA A 1 86 ? 14.594 -5.647 -10.087 1.00 88.19 86 ALA A N 1
ATOM 735 C CA . ALA A 1 86 ? 15.935 -5.192 -9.732 1.00 88.19 86 ALA A CA 1
ATOM 736 C C . ALA A 1 86 ? 16.839 -5.066 -10.964 1.00 88.19 86 ALA A C 1
ATOM 738 O O . ALA A 1 86 ? 17.592 -4.093 -11.090 1.00 88.19 86 ALA A O 1
ATOM 739 N N . TYR A 1 87 ? 16.746 -6.030 -11.883 1.00 88.25 87 TYR A N 1
ATOM 740 C CA . TYR A 1 87 ? 17.423 -5.996 -13.173 1.00 88.25 87 TYR A CA 1
ATOM 741 C C . TYR A 1 87 ? 16.957 -4.796 -14.008 1.00 88.25 87 TYR A C 1
ATOM 743 O O . TYR A 1 87 ? 17.792 -4.014 -14.460 1.00 88.25 87 TYR A O 1
ATOM 751 N N . CYS A 1 88 ? 15.644 -4.574 -14.130 1.00 88.00 88 CYS A N 1
ATOM 752 C CA . CYS A 1 88 ? 15.079 -3.466 -14.905 1.00 88.00 88 CYS A CA 1
ATOM 753 C C . CYS A 1 88 ? 15.558 -2.088 -14.419 1.00 88.00 88 CYS A C 1
ATOM 755 O O . CYS A 1 88 ? 15.915 -1.226 -15.229 1.00 88.00 88 CYS A O 1
ATOM 757 N N . ILE A 1 89 ? 15.596 -1.878 -13.100 1.00 93.12 89 ILE A N 1
ATOM 758 C CA . ILE A 1 89 ? 16.048 -0.620 -12.485 1.00 93.12 89 ILE A CA 1
ATOM 759 C C . ILE A 1 89 ? 17.551 -0.407 -12.706 1.00 93.12 89 ILE A C 1
ATOM 761 O O . ILE A 1 89 ? 17.979 0.697 -13.050 1.00 93.12 89 ILE A O 1
ATOM 765 N N . GLN A 1 90 ? 18.370 -1.443 -12.507 1.00 93.88 90 GLN A N 1
ATOM 766 C CA . GLN A 1 90 ? 19.821 -1.341 -12.701 1.00 93.88 90 GLN A CA 1
ATOM 767 C C . GLN A 1 90 ? 20.187 -1.175 -14.179 1.00 93.88 90 GLN A C 1
ATOM 769 O O . GLN A 1 90 ? 21.088 -0.397 -14.486 1.00 93.88 90 GLN A O 1
ATOM 774 N N . TYR A 1 91 ? 19.433 -1.786 -15.094 1.00 90.81 91 TYR A N 1
ATOM 775 C CA . TYR A 1 91 ? 19.626 -1.597 -16.528 1.00 90.81 91 TYR A CA 1
ATOM 776 C C . TYR A 1 91 ? 19.311 -0.162 -16.971 1.00 90.81 91 TYR A C 1
ATOM 778 O O . TYR A 1 91 ? 20.087 0.434 -17.713 1.00 90.81 91 TYR A O 1
ATOM 786 N N . LEU A 1 92 ? 18.245 0.458 -16.447 1.00 92.38 92 LEU A N 1
ATOM 787 C CA . LEU A 1 92 ? 17.972 1.885 -16.682 1.00 92.38 92 LEU A CA 1
ATOM 788 C C . LEU A 1 92 ? 19.132 2.776 -16.220 1.00 92.38 92 LEU A C 1
ATOM 790 O O . LEU A 1 92 ? 19.534 3.695 -16.934 1.00 92.38 92 LEU A O 1
ATOM 794 N N . ARG A 1 93 ? 19.705 2.489 -15.042 1.00 92.25 93 ARG A N 1
ATOM 795 C CA . ARG A 1 93 ? 20.885 3.209 -14.534 1.00 92.25 93 ARG A CA 1
ATOM 796 C C . ARG A 1 93 ? 22.091 3.025 -15.453 1.00 92.25 93 ARG A C 1
ATOM 798 O O . ARG A 1 93 ? 22.775 4.004 -15.739 1.00 92.25 93 ARG A O 1
ATOM 805 N N . TYR A 1 94 ? 22.324 1.810 -15.944 1.00 92.44 94 TYR A N 1
ATOM 806 C CA . TYR A 1 94 ? 23.373 1.518 -16.920 1.00 92.44 94 TYR A CA 1
ATOM 807 C C . TYR A 1 94 ? 23.174 2.311 -18.221 1.00 92.44 94 TYR A C 1
ATOM 809 O O . TYR A 1 94 ? 24.089 3.009 -18.659 1.00 92.44 94 TYR A O 1
ATOM 817 N N . LEU A 1 95 ? 21.966 2.299 -18.798 1.00 90.44 95 LEU A N 1
ATOM 818 C CA . LEU A 1 95 ? 21.649 3.058 -20.012 1.00 90.44 95 LEU A CA 1
ATOM 819 C C . LEU A 1 95 ? 21.869 4.562 -19.815 1.00 90.44 95 LEU A C 1
ATOM 821 O O . LEU A 1 95 ? 22.516 5.198 -20.650 1.00 90.44 95 LEU A O 1
ATOM 825 N N . ARG A 1 96 ? 21.412 5.123 -18.691 1.00 90.81 96 ARG A N 1
ATOM 826 C CA . ARG A 1 96 ? 21.654 6.526 -18.330 1.00 90.81 96 ARG A CA 1
ATOM 827 C C . ARG A 1 96 ? 23.147 6.842 -18.213 1.00 90.81 96 ARG A C 1
ATOM 829 O O . ARG A 1 96 ? 23.606 7.821 -18.799 1.00 90.81 96 ARG A O 1
ATOM 836 N N . ASN A 1 97 ? 23.912 6.005 -17.512 1.00 90.81 97 ASN A N 1
ATOM 837 C CA . ASN A 1 97 ? 25.349 6.200 -17.292 1.00 90.81 97 ASN A CA 1
ATOM 838 C C . ASN A 1 97 ? 26.183 6.023 -18.568 1.00 90.81 97 ASN A C 1
ATOM 840 O O . ASN A 1 97 ? 27.212 6.678 -18.719 1.00 90.81 97 ASN A O 1
ATOM 844 N N . SER A 1 98 ? 25.731 5.184 -19.503 1.00 87.38 98 SER A N 1
ATOM 845 C CA . SER A 1 98 ? 26.385 4.997 -20.804 1.00 87.38 98 SER A CA 1
ATOM 846 C C . SER A 1 98 ? 26.319 6.243 -21.697 1.00 87.38 98 SER A C 1
ATOM 848 O O . SER A 1 98 ? 27.080 6.358 -22.657 1.00 87.38 98 SER A O 1
ATOM 850 N N . GLY A 1 99 ? 25.401 7.175 -21.408 1.00 83.69 99 GLY A N 1
ATOM 851 C CA . GLY A 1 99 ? 25.177 8.362 -22.230 1.00 83.69 99 GLY A CA 1
ATOM 852 C C . GLY A 1 99 ? 24.627 8.043 -23.624 1.00 83.69 99 GLY A C 1
ATOM 853 O O . GLY A 1 99 ? 24.855 8.816 -24.559 1.00 83.69 99 GLY A O 1
ATOM 854 N N . THR A 1 100 ? 23.940 6.904 -23.787 1.00 84.31 100 THR A N 1
ATOM 855 C CA . THR A 1 100 ? 23.376 6.498 -25.079 1.00 84.31 100 THR A CA 1
ATOM 856 C C . THR A 1 100 ? 22.430 7.561 -25.648 1.00 84.31 100 THR A C 1
ATOM 858 O O . THR A 1 100 ? 21.639 8.177 -24.929 1.00 84.31 100 THR A O 1
ATOM 861 N N . LYS A 1 101 ? 22.535 7.787 -26.962 1.00 83.06 101 LYS A N 1
ATOM 862 C CA . LYS A 1 101 ? 21.650 8.689 -27.715 1.00 83.06 101 LYS A CA 1
ATOM 863 C C . LYS A 1 101 ? 20.422 7.977 -28.275 1.00 83.06 101 LYS A C 1
ATOM 865 O O . LYS A 1 101 ? 19.492 8.655 -28.703 1.00 83.06 101 LYS A O 1
ATOM 870 N N . ASP A 1 102 ? 20.435 6.647 -28.271 1.00 85.44 102 ASP A N 1
ATOM 871 C CA . ASP A 1 102 ? 19.314 5.834 -28.726 1.00 85.44 102 ASP A CA 1
ATOM 8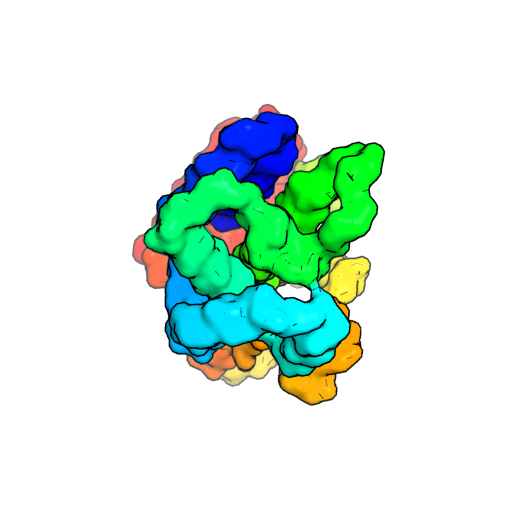72 C C . ASP A 1 102 ? 18.206 5.852 -27.669 1.00 85.44 102 ASP A C 1
ATOM 874 O O . ASP A 1 102 ? 18.466 6.067 -26.477 1.00 85.44 102 ASP A O 1
ATOM 878 N N . PHE A 1 103 ? 16.959 5.629 -28.078 1.00 86.25 103 PHE A N 1
ATOM 879 C CA . PHE A 1 103 ? 15.867 5.576 -27.116 1.00 86.25 103 PHE A CA 1
ATOM 880 C C . PHE A 1 103 ? 16.001 4.352 -26.212 1.00 86.25 103 PHE A C 1
ATOM 882 O O . PHE A 1 103 ? 16.391 3.273 -26.657 1.00 86.25 103 PHE A O 1
ATOM 889 N N . TYR A 1 104 ? 15.655 4.493 -24.929 1.00 89.31 104 TYR A N 1
ATOM 890 C CA . TYR A 1 104 ? 15.750 3.368 -23.992 1.00 89.31 104 TYR A CA 1
ATOM 891 C C . TYR A 1 104 ? 14.913 2.171 -24.443 1.00 89.31 104 TYR A C 1
ATOM 893 O O . TYR A 1 104 ? 15.367 1.044 -24.291 1.00 89.31 104 TYR A O 1
ATOM 901 N N . TYR A 1 105 ? 13.758 2.398 -25.078 1.00 82.88 105 TYR A N 1
ATOM 902 C CA . TYR A 1 105 ? 12.957 1.309 -25.637 1.00 82.88 105 TYR A CA 1
ATOM 903 C C . TYR A 1 105 ? 13.638 0.570 -26.798 1.00 82.88 105 TYR A C 1
ATOM 905 O O . TYR A 1 105 ? 13.411 -0.624 -26.939 1.00 82.88 105 TYR A O 1
ATOM 913 N N . ASP A 1 106 ? 14.526 1.210 -27.567 1.00 80.31 106 ASP A N 1
ATOM 914 C CA . ASP A 1 106 ? 15.284 0.542 -28.640 1.00 80.31 106 ASP A CA 1
ATOM 915 C C . ASP A 1 106 ? 16.439 -0.307 -28.086 1.00 80.31 106 ASP A C 1
ATOM 917 O O . ASP A 1 106 ? 16.856 -1.310 -28.680 1.00 80.31 106 ASP A O 1
ATOM 921 N N . LYS A 1 107 ? 16.967 0.095 -26.923 1.00 80.56 107 LYS A N 1
ATOM 922 C CA . LYS A 1 107 ? 17.987 -0.649 -26.175 1.00 80.56 107 LYS A CA 1
ATOM 923 C C . LYS A 1 107 ? 17.408 -1.778 -25.329 1.00 80.56 107 LYS A C 1
ATOM 925 O O . LYS A 1 107 ? 18.160 -2.653 -24.903 1.00 80.56 107 LYS A O 1
ATOM 930 N N . THR A 1 108 ? 16.106 -1.797 -25.092 1.00 74.69 108 THR A N 1
ATOM 931 C CA . THR A 1 108 ? 15.442 -2.894 -24.390 1.00 74.69 108 THR A CA 1
ATOM 932 C C . THR A 1 108 ? 15.114 -4.003 -25.381 1.00 74.69 108 THR A C 1
ATOM 934 O O . THR A 1 108 ? 14.154 -3.917 -26.137 1.00 74.69 108 THR A O 1
ATOM 937 N N . VAL A 1 109 ? 15.936 -5.053 -25.390 1.00 60.06 109 VAL A N 1
ATOM 938 C CA . VAL A 1 109 ? 15.907 -6.105 -26.422 1.00 60.06 109 VAL A CA 1
ATOM 939 C C . VAL A 1 109 ? 14.581 -6.879 -26.450 1.00 60.06 109 VAL A C 1
ATOM 941 O O . VAL A 1 109 ? 14.171 -7.321 -27.512 1.00 60.06 109 VAL A O 1
ATOM 944 N N . TRP A 1 110 ? 13.879 -6.986 -25.321 1.00 61.94 110 TRP A N 1
ATOM 945 C CA . TRP A 1 110 ? 12.619 -7.731 -25.183 1.00 61.94 110 TRP A CA 1
ATOM 946 C C . TRP A 1 110 ? 11.350 -6.900 -25.422 1.00 61.94 110 TRP A C 1
ATOM 948 O O . TRP A 1 110 ? 10.245 -7.408 -25.252 1.00 61.94 110 TRP A O 1
ATOM 958 N N . ILE A 1 111 ? 11.482 -5.630 -25.812 1.00 60.84 111 ILE A N 1
ATOM 959 C CA . ILE A 1 111 ? 10.361 -4.865 -26.364 1.00 60.84 111 ILE A CA 1
ATOM 960 C C . ILE A 1 111 ? 10.398 -5.079 -27.873 1.00 60.84 111 ILE A C 1
ATOM 962 O O . ILE A 1 111 ? 11.370 -4.705 -28.525 1.00 60.84 111 ILE A O 1
ATOM 966 N N . ASP A 1 112 ? 9.354 -5.722 -28.400 1.00 56.34 112 ASP A N 1
ATOM 967 C CA . ASP A 1 112 ? 9.282 -6.209 -29.780 1.00 56.34 112 ASP A CA 1
ATOM 968 C C . ASP A 1 112 ? 9.759 -5.157 -30.803 1.00 56.34 112 ASP A C 1
ATOM 970 O O . ASP A 1 112 ? 9.151 -4.089 -30.985 1.00 56.34 112 ASP A O 1
ATOM 974 N N . LYS A 1 113 ? 10.874 -5.487 -31.473 1.00 55.50 113 LYS A N 1
ATOM 975 C CA . LYS A 1 113 ? 11.574 -4.648 -32.454 1.00 55.50 113 LYS A CA 1
ATOM 976 C C . LYS A 1 113 ? 10.943 -4.633 -33.853 1.00 55.50 113 LYS A C 1
ATOM 978 O O . LYS A 1 113 ? 11.313 -3.773 -34.653 1.00 55.50 113 LYS A O 1
ATOM 983 N N . ASP A 1 114 ? 9.879 -5.394 -34.081 1.00 50.84 114 ASP A N 1
ATOM 984 C CA . ASP A 1 114 ? 9.102 -5.360 -35.326 1.00 50.84 114 ASP A CA 1
ATOM 985 C C . ASP A 1 114 ? 7.806 -4.527 -35.210 1.00 50.84 114 ASP A C 1
ATOM 987 O O . ASP A 1 114 ? 7.196 -4.157 -36.214 1.00 50.84 114 ASP A O 1
ATOM 991 N N . TYR A 1 115 ? 7.430 -4.103 -33.997 1.00 51.22 115 TYR A N 1
ATOM 992 C CA . TYR A 1 115 ? 6.274 -3.228 -33.714 1.00 51.22 115 TYR A CA 1
ATOM 993 C C . TYR A 1 115 ? 6.445 -1.734 -34.103 1.00 51.22 115 TYR A C 1
ATOM 995 O O . TYR A 1 115 ? 5.822 -0.844 -33.519 1.00 51.22 115 TYR A O 1
ATOM 1003 N N . GLU A 1 116 ? 7.296 -1.407 -35.081 1.00 46.41 116 GLU A N 1
ATOM 1004 C CA . GLU A 1 116 ? 7.571 -0.013 -35.496 1.00 46.41 116 GLU A CA 1
ATOM 1005 C C . GLU A 1 116 ? 6.406 0.648 -36.242 1.00 46.41 116 GLU A C 1
ATOM 1007 O O . GLU A 1 116 ? 6.310 1.874 -36.290 1.00 46.41 116 GLU A O 1
ATOM 1012 N N . ALA A 1 117 ? 5.498 -0.147 -36.812 1.00 47.00 117 ALA A N 1
ATOM 1013 C CA . ALA A 1 117 ? 4.477 0.349 -37.730 1.00 47.00 117 ALA A CA 1
ATOM 1014 C C . ALA A 1 117 ? 3.313 1.110 -37.057 1.00 47.00 117 ALA A C 1
ATOM 1016 O O . ALA A 1 117 ? 2.587 1.818 -37.757 1.00 47.00 117 ALA A O 1
ATOM 1017 N N . THR A 1 118 ? 3.111 0.989 -35.736 1.00 45.41 118 THR A N 1
ATOM 1018 C CA . THR A 1 118 ? 1.900 1.499 -35.051 1.00 45.41 118 THR A CA 1
ATOM 1019 C C . THR A 1 118 ? 2.143 2.569 -33.983 1.00 45.41 118 THR A C 1
ATOM 1021 O O . THR A 1 118 ? 1.199 3.259 -33.602 1.00 45.41 118 THR A O 1
ATOM 1024 N N . GLY A 1 119 ? 3.386 2.779 -33.531 1.00 55.16 119 GLY A N 1
ATOM 1025 C CA . GLY A 1 119 ? 3.704 3.748 -32.469 1.00 55.16 119 GLY A CA 1
ATOM 1026 C C . GLY A 1 119 ? 3.537 3.227 -31.033 1.00 55.16 119 GLY A C 1
ATOM 1027 O O . GLY A 1 119 ? 3.672 4.007 -30.091 1.00 55.16 119 GLY A O 1
ATOM 1028 N N . ASP A 1 120 ? 3.306 1.924 -30.849 1.00 64.81 120 ASP A N 1
ATOM 1029 C CA . ASP A 1 120 ? 2.984 1.327 -29.544 1.00 64.81 120 ASP A CA 1
ATOM 1030 C C . ASP A 1 120 ? 4.200 1.060 -28.643 1.00 64.81 120 ASP A C 1
ATOM 1032 O O . ASP A 1 120 ? 4.044 0.929 -27.435 1.00 64.81 120 ASP A O 1
ATOM 1036 N N . ARG A 1 121 ? 5.432 1.042 -29.170 1.00 70.94 121 ARG A N 1
ATOM 1037 C CA . ARG A 1 121 ? 6.647 0.756 -28.375 1.00 70.94 121 ARG A CA 1
ATOM 1038 C C . ARG A 1 121 ? 6.866 1.675 -27.185 1.00 70.94 121 ARG A C 1
ATOM 1040 O O . ARG A 1 121 ? 7.287 1.234 -26.119 1.00 70.94 121 ARG A O 1
ATOM 1047 N N . LEU A 1 122 ? 6.636 2.968 -27.395 1.00 78.44 122 LEU A N 1
ATOM 1048 C CA . LEU A 1 122 ? 6.769 3.960 -26.340 1.00 78.44 122 LEU A CA 1
ATOM 1049 C C . LEU A 1 122 ? 5.749 3.680 -25.238 1.00 78.44 122 LEU A C 1
ATOM 1051 O O . LEU A 1 122 ? 6.104 3.741 -24.067 1.00 78.44 122 LEU A O 1
ATOM 1055 N N . GLU A 1 123 ? 4.509 3.366 -25.606 1.00 77.44 123 GLU A N 1
ATOM 1056 C CA . GLU A 1 123 ? 3.456 3.041 -24.646 1.00 77.44 123 GLU A CA 1
ATOM 1057 C C . GLU A 1 123 ? 3.759 1.719 -23.927 1.00 77.44 123 GLU A C 1
ATOM 1059 O O . GLU A 1 123 ? 3.706 1.697 -22.704 1.00 77.44 123 GLU A O 1
ATOM 1064 N N . LEU A 1 124 ? 4.219 0.683 -24.639 1.00 74.12 124 LEU A N 1
ATOM 1065 C CA . LEU A 1 124 ? 4.638 -0.604 -24.066 1.00 74.12 124 LEU A CA 1
ATOM 1066 C C . LEU A 1 124 ? 5.807 -0.460 -23.092 1.00 74.12 124 LEU A C 1
ATOM 1068 O O . LEU A 1 124 ? 5.798 -1.040 -22.012 1.00 74.12 124 LEU A O 1
ATOM 1072 N N . PHE A 1 125 ? 6.812 0.358 -23.409 1.00 82.38 125 PHE A N 1
ATOM 1073 C CA . PHE A 1 125 ? 7.876 0.643 -22.447 1.00 82.38 125 PHE A CA 1
ATOM 1074 C C . PHE A 1 125 ? 7.309 1.292 -21.180 1.00 82.38 125 PHE A C 1
ATOM 1076 O O . PHE A 1 125 ? 7.717 0.984 -20.061 1.00 82.38 125 PHE A O 1
ATOM 1083 N N . LYS A 1 126 ? 6.354 2.208 -21.326 1.00 83.94 126 LYS A N 1
ATOM 1084 C CA . LYS A 1 126 ? 5.765 2.886 -20.175 1.00 83.94 126 LYS A CA 1
ATOM 1085 C C . LYS A 1 126 ? 4.871 1.967 -19.353 1.00 83.94 126 LYS A C 1
ATOM 1087 O O . LYS A 1 126 ? 4.960 2.040 -18.129 1.00 83.94 126 LYS A O 1
ATOM 1092 N N . SER A 1 127 ? 4.044 1.133 -19.978 1.00 73.94 127 SER A N 1
ATOM 1093 C CA . SER A 1 127 ? 3.123 0.219 -19.296 1.00 73.94 127 SER A CA 1
ATOM 1094 C C . SER A 1 127 ? 3.831 -1.016 -18.749 1.00 73.94 127 SER A C 1
ATOM 1096 O O . SER A 1 127 ? 3.673 -1.339 -17.578 1.00 73.94 127 SER A O 1
ATOM 1098 N N . ASP A 1 128 ? 4.671 -1.664 -19.547 1.00 71.19 128 ASP A N 1
ATOM 1099 C CA . ASP A 1 128 ? 5.134 -3.023 -19.253 1.00 71.19 128 ASP A CA 1
ATOM 1100 C C . ASP A 1 128 ? 6.522 -3.013 -18.605 1.00 71.19 128 ASP A C 1
ATOM 1102 O O . ASP A 1 128 ? 6.837 -3.876 -17.786 1.00 71.19 128 ASP A O 1
ATOM 1106 N N . TYR A 1 129 ? 7.348 -2.002 -18.902 1.00 81.38 129 TYR A N 1
ATOM 1107 C CA . TYR A 1 129 ? 8.659 -1.834 -18.269 1.00 81.38 129 TYR A CA 1
ATOM 1108 C C . TYR A 1 129 ? 8.577 -0.917 -17.045 1.00 81.38 129 TYR A C 1
ATOM 1110 O O . TYR A 1 129 ? 8.823 -1.344 -15.916 1.00 81.38 129 TYR A O 1
ATOM 1118 N N . ILE A 1 130 ? 8.234 0.360 -17.246 1.00 87.00 130 ILE A N 1
ATOM 1119 C CA . ILE A 1 130 ? 8.162 1.335 -16.146 1.00 87.00 130 ILE A CA 1
ATOM 1120 C C . ILE A 1 130 ? 6.977 1.030 -15.231 1.00 87.00 130 ILE A C 1
ATOM 1122 O O . ILE A 1 130 ? 7.126 1.115 -14.013 1.00 87.00 130 ILE A O 1
ATOM 1126 N N . GLY A 1 131 ? 5.836 0.626 -15.793 1.00 78.50 131 GLY A N 1
ATOM 1127 C CA . GLY A 1 131 ? 4.669 0.230 -15.011 1.00 78.50 131 GLY A CA 1
ATOM 1128 C C . GLY A 1 131 ? 4.968 -0.943 -14.090 1.00 78.50 131 GLY A C 1
ATOM 1129 O O . GLY A 1 131 ? 4.616 -0.863 -12.927 1.00 78.50 131 GLY A O 1
ATOM 1130 N N . SER A 1 132 ? 5.756 -1.935 -14.513 1.00 76.06 132 SER A N 1
ATOM 1131 C CA . SER A 1 132 ? 6.190 -3.032 -13.631 1.00 76.06 132 SER A CA 1
ATOM 1132 C C . SER A 1 132 ? 7.021 -2.559 -12.426 1.00 76.06 132 SER A C 1
ATOM 1134 O O . SER A 1 132 ? 6.858 -3.074 -11.320 1.00 76.06 132 SER A O 1
ATOM 1136 N N . ILE A 1 133 ? 7.893 -1.556 -12.600 1.00 86.56 133 ILE A N 1
ATOM 1137 C CA . ILE A 1 133 ? 8.663 -0.945 -11.497 1.00 86.56 133 ILE A CA 1
ATOM 1138 C C . ILE A 1 133 ? 7.730 -0.173 -10.558 1.00 86.56 133 ILE A C 1
ATOM 1140 O O . ILE A 1 133 ? 7.836 -0.276 -9.335 1.00 86.56 133 ILE A O 1
ATOM 1144 N N . VAL A 1 134 ? 6.813 0.605 -11.128 1.00 83.19 134 VAL A N 1
ATOM 1145 C CA . VAL A 1 134 ? 5.832 1.397 -10.383 1.00 83.19 134 VAL A CA 1
ATOM 1146 C C . VAL A 1 134 ? 4.862 0.494 -9.627 1.00 83.19 134 VAL A C 1
ATOM 1148 O O . VAL A 1 134 ? 4.597 0.748 -8.458 1.00 83.19 134 VAL A O 1
ATOM 1151 N N . ASP A 1 135 ? 4.409 -0.592 -10.242 1.00 71.75 135 ASP A N 1
ATOM 1152 C CA . ASP A 1 135 ? 3.579 -1.625 -9.638 1.00 71.75 135 ASP A CA 1
ATOM 1153 C C . ASP A 1 135 ? 4.330 -2.341 -8.535 1.00 71.75 135 ASP A C 1
ATOM 1155 O O . ASP A 1 135 ? 3.753 -2.544 -7.479 1.00 71.75 135 ASP A O 1
ATOM 1159 N N . TYR A 1 136 ? 5.612 -2.669 -8.709 1.00 76.94 136 TYR A N 1
ATOM 1160 C CA . TYR A 1 136 ? 6.428 -3.215 -7.625 1.00 76.94 136 TYR A CA 1
ATOM 1161 C C . TYR A 1 136 ? 6.495 -2.258 -6.434 1.00 76.94 136 TYR A C 1
ATOM 1163 O O . TYR A 1 136 ? 6.319 -2.683 -5.300 1.00 76.94 136 TYR A O 1
ATOM 1171 N N . ILE A 1 137 ? 6.683 -0.962 -6.677 1.00 76.50 137 ILE A N 1
ATOM 1172 C CA . ILE A 1 137 ? 6.703 0.058 -5.628 1.00 76.50 137 ILE A CA 1
ATOM 1173 C C . ILE A 1 137 ? 5.311 0.181 -4.976 1.00 76.50 137 ILE A C 1
ATOM 1175 O O . ILE A 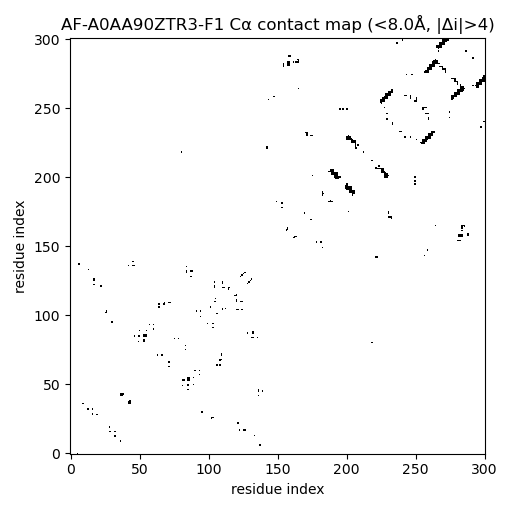1 137 ? 5.203 0.083 -3.755 1.00 76.50 137 ILE A O 1
ATOM 1179 N N . PHE A 1 138 ? 4.231 0.316 -5.760 1.00 66.81 138 PHE A N 1
ATOM 1180 C CA . PHE A 1 138 ? 2.831 0.298 -5.297 1.00 66.81 138 PHE A CA 1
ATOM 1181 C C . PHE A 1 138 ? 2.491 -0.936 -4.496 1.00 66.81 138 PHE A C 1
ATOM 1183 O O . PHE A 1 138 ? 1.703 -0.865 -3.549 1.00 66.81 138 PHE A O 1
ATOM 1190 N N . ASN A 1 139 ? 3.043 -2.055 -4.931 1.00 58.91 139 ASN A N 1
ATOM 1191 C CA . ASN A 1 139 ? 2.902 -3.321 -4.287 1.00 58.91 139 ASN A CA 1
ATOM 1192 C C . ASN A 1 139 ? 3.681 -3.242 -2.999 1.00 58.91 139 ASN A C 1
ATOM 1194 O O . ASN A 1 139 ? 2.983 -3.213 -2.019 1.00 58.91 139 ASN A O 1
ATOM 1198 N N . ALA A 1 140 ? 4.993 -3.033 -2.926 1.00 58.59 140 ALA A N 1
ATOM 1199 C CA . ALA A 1 140 ? 5.750 -2.876 -1.674 1.00 58.59 140 ALA A CA 1
ATOM 1200 C C . ALA A 1 140 ? 5.079 -1.952 -0.629 1.00 58.59 140 ALA A C 1
ATOM 1202 O O . ALA A 1 140 ? 5.129 -2.208 0.573 1.00 58.59 140 ALA A O 1
ATOM 1203 N N . TYR A 1 141 ? 4.322 -0.946 -1.071 1.00 56.00 141 TYR A N 1
ATOM 1204 C CA . TYR A 1 141 ? 3.404 -0.175 -0.229 1.00 56.00 141 TYR A CA 1
ATOM 1205 C C . TYR A 1 141 ? 2.192 -0.950 0.380 1.00 56.00 141 TYR A C 1
ATOM 1207 O O . TYR A 1 141 ? 1.419 -0.315 1.090 1.00 56.00 141 TYR A O 1
ATOM 1215 N N . LYS A 1 142 ? 1.952 -2.250 0.144 1.00 50.56 142 LYS A N 1
ATOM 1216 C CA . LYS A 1 142 ? 0.661 -2.978 0.289 1.00 50.56 142 LYS A CA 1
ATOM 1217 C C . LYS A 1 142 ? 0.695 -4.360 0.982 1.00 50.56 142 LYS A C 1
ATOM 1219 O O . LYS A 1 142 ? -0.257 -5.113 0.813 1.00 50.56 142 LYS A O 1
ATOM 1224 N N . ALA A 1 143 ? 1.649 -4.662 1.865 1.00 45.31 143 ALA A N 1
ATOM 1225 C CA . ALA A 1 143 ? 1.465 -5.776 2.821 1.00 45.31 143 ALA A CA 1
ATOM 1226 C C . ALA A 1 143 ? 0.669 -5.317 4.066 1.00 45.31 143 ALA A C 1
ATOM 1228 O O . ALA A 1 143 ? -0.479 -5.710 4.250 1.00 45.31 143 ALA A O 1
ATOM 1229 N N . ASN A 1 144 ? 1.168 -4.314 4.799 1.00 46.12 144 ASN A N 1
ATOM 1230 C CA . ASN A 1 144 ? 0.413 -3.621 5.859 1.00 46.12 144 ASN A CA 1
ATOM 1231 C C . ASN A 1 144 ? -0.819 -2.842 5.339 1.00 46.12 144 ASN A C 1
ATOM 1233 O O . ASN A 1 144 ? -1.808 -2.675 6.052 1.00 46.12 144 ASN A O 1
ATOM 1237 N N . LYS A 1 145 ? -0.813 -2.374 4.074 1.00 48.94 145 LYS A N 1
ATOM 1238 C CA . LYS A 1 145 ? -1.949 -1.617 3.503 1.00 48.94 145 LYS A CA 1
ATOM 1239 C C . LYS A 1 145 ? -3.048 -2.447 2.848 1.00 48.94 145 LYS A C 1
ATOM 1241 O O . LYS A 1 145 ? -4.049 -1.846 2.463 1.00 48.94 145 LYS A O 1
ATOM 1246 N N . TYR A 1 146 ? -2.936 -3.766 2.686 1.00 53.59 146 TYR A N 1
ATOM 1247 C CA . TYR A 1 146 ? -4.094 -4.529 2.198 1.00 53.59 146 TYR A CA 1
ATOM 1248 C C . TYR A 1 146 ? -5.214 -4.504 3.243 1.00 53.59 146 TYR A C 1
ATOM 1250 O O . TYR A 1 146 ? -6.327 -4.064 2.948 1.00 53.59 146 TYR A O 1
ATOM 1258 N N . ILE A 1 147 ? -4.887 -4.868 4.487 1.00 65.19 147 ILE A N 1
ATOM 1259 C CA . ILE A 1 147 ? -5.829 -4.868 5.612 1.00 65.19 147 ILE A CA 1
ATOM 1260 C C . ILE A 1 147 ? -6.257 -3.435 5.943 1.00 65.19 147 ILE A C 1
ATOM 1262 O O . ILE A 1 147 ? -7.453 -3.146 5.924 1.00 65.19 147 ILE A O 1
ATOM 1266 N N . VAL A 1 148 ? -5.313 -2.500 6.117 1.00 65.75 148 VAL A N 1
ATOM 1267 C CA . VAL A 1 148 ? -5.643 -1.075 6.334 1.00 65.75 148 VAL A CA 1
ATOM 1268 C C . VAL A 1 148 ? -6.462 -0.509 5.170 1.00 65.75 148 VAL A C 1
ATOM 1270 O O . VAL A 1 148 ? -7.429 0.212 5.386 1.00 65.75 148 VAL A O 1
ATOM 1273 N N . GLY A 1 149 ? -6.160 -0.876 3.925 1.00 58.84 149 GLY A N 1
ATOM 1274 C CA . GLY A 1 149 ? -6.927 -0.471 2.748 1.00 58.84 149 GLY A CA 1
ATOM 1275 C C . GLY A 1 149 ? -8.360 -1.010 2.746 1.00 58.84 149 GLY A C 1
ATOM 1276 O O . GLY A 1 149 ? -9.284 -0.278 2.388 1.00 58.84 149 GLY A O 1
ATOM 1277 N N . LYS A 1 150 ? -8.581 -2.255 3.188 1.00 66.19 150 LYS A N 1
ATOM 1278 C CA . LYS A 1 150 ? -9.927 -2.823 3.397 1.00 66.19 150 LYS A CA 1
ATOM 1279 C C . LYS A 1 150 ? -10.664 -2.089 4.518 1.00 66.19 150 LYS A C 1
ATOM 1281 O O . LYS A 1 150 ? -11.828 -1.747 4.330 1.00 66.19 150 LYS A O 1
ATOM 1286 N N . ILE A 1 151 ? -9.984 -1.754 5.616 1.00 73.62 151 ILE A N 1
ATOM 1287 C CA . ILE A 1 151 ? -10.543 -0.952 6.717 1.00 73.62 151 ILE A CA 1
ATOM 1288 C C . ILE A 1 151 ? -10.898 0.467 6.247 1.00 73.62 151 ILE A C 1
ATOM 1290 O O . ILE A 1 151 ? -11.951 0.987 6.608 1.00 73.62 151 ILE A O 1
ATOM 1294 N N . LEU A 1 152 ? -10.080 1.096 5.399 1.00 73.38 152 LEU A N 1
ATOM 1295 C CA . LEU A 1 152 ? -10.370 2.419 4.837 1.00 73.38 152 LEU A CA 1
ATOM 1296 C C . LEU A 1 152 ? -11.551 2.386 3.856 1.00 73.38 152 LEU A C 1
ATOM 1298 O O . LEU A 1 152 ? -12.385 3.287 3.889 1.00 73.38 152 LEU A O 1
ATOM 1302 N N . LYS A 1 153 ? -11.685 1.339 3.031 1.00 63.81 153 LYS A N 1
ATOM 1303 C CA . LYS A 1 153 ? -12.887 1.133 2.199 1.00 63.81 153 LYS A CA 1
ATOM 1304 C C 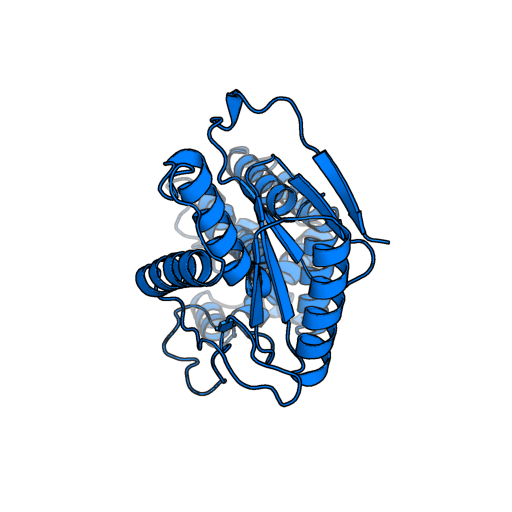. LYS A 1 153 ? -14.132 0.905 3.051 1.00 63.81 153 LYS A C 1
ATOM 1306 O O . LYS A 1 153 ? -15.188 1.452 2.747 1.00 63.81 153 LYS A O 1
ATOM 1311 N N . TYR A 1 154 ? -14.002 0.142 4.132 1.00 76.38 154 TYR A N 1
ATOM 1312 C CA . TYR A 1 154 ? -15.065 -0.043 5.111 1.00 76.38 154 TYR A CA 1
ATOM 1313 C C . TYR A 1 154 ? -15.458 1.284 5.779 1.00 76.38 154 TYR A C 1
ATOM 1315 O O . TYR A 1 154 ? -16.642 1.604 5.832 1.00 76.38 154 TYR A O 1
ATOM 1323 N N . LYS A 1 155 ? -14.487 2.107 6.197 1.00 80.94 155 LYS A N 1
ATOM 1324 C CA . LYS A 1 155 ? -14.709 3.474 6.700 1.00 80.94 155 LYS A CA 1
ATOM 1325 C C . LYS A 1 155 ? -15.483 4.315 5.688 1.00 80.94 155 LYS A C 1
ATOM 1327 O O . LYS A 1 155 ? -16.488 4.920 6.046 1.00 80.94 155 LYS A O 1
ATOM 1332 N N . GLU A 1 156 ? -15.048 4.346 4.430 1.00 67.88 156 GLU A N 1
ATOM 1333 C CA . GLU A 1 156 ? -15.733 5.090 3.366 1.00 67.88 156 GLU A CA 1
ATOM 1334 C C . GLU A 1 156 ? -17.166 4.591 3.155 1.00 67.88 156 GLU A C 1
ATOM 1336 O O . GLU A 1 156 ? -18.083 5.401 3.023 1.00 67.88 156 GLU A O 1
ATOM 1341 N N . TRP A 1 157 ? -17.378 3.274 3.169 1.00 69.06 157 TRP A N 1
ATOM 1342 C CA . TRP A 1 157 ? -18.702 2.670 3.050 1.00 69.06 157 TRP A CA 1
ATOM 1343 C C . TRP A 1 157 ? -19.613 3.063 4.224 1.00 69.06 157 TRP A C 1
ATOM 1345 O O . TRP A 1 157 ? -20.720 3.561 4.003 1.00 69.06 157 TRP A O 1
ATOM 1355 N N . VAL A 1 158 ? -19.122 2.947 5.461 1.00 78.38 158 VAL A N 1
ATOM 1356 C CA . VAL A 1 158 ? -19.854 3.331 6.677 1.00 78.38 158 VAL A CA 1
ATOM 1357 C C . VAL A 1 158 ? -20.225 4.809 6.669 1.00 78.38 158 VAL A C 1
ATOM 1359 O O . VAL A 1 158 ? -21.389 5.168 6.855 1.00 78.38 158 VAL A O 1
ATOM 1362 N N . GLU A 1 159 ? -19.252 5.677 6.408 1.00 76.75 159 GLU A N 1
ATOM 1363 C CA . GLU A 1 159 ? -19.431 7.122 6.510 1.00 76.75 159 GLU A CA 1
ATOM 1364 C C . GLU A 1 159 ? -20.296 7.706 5.389 1.00 76.75 159 GLU A C 1
ATOM 1366 O O . GLU A 1 159 ? -21.029 8.674 5.622 1.00 76.75 159 GLU A O 1
ATOM 1371 N N . ARG A 1 160 ? -20.209 7.142 4.178 1.00 64.50 160 ARG A N 1
ATOM 1372 C CA . ARG A 1 160 ? -20.918 7.637 2.991 1.00 64.50 160 ARG A CA 1
ATOM 1373 C C . ARG A 1 160 ? -22.347 7.124 2.903 1.00 64.50 160 ARG A C 1
ATOM 1375 O O . ARG A 1 160 ? -23.226 7.886 2.510 1.00 64.50 160 ARG A O 1
ATOM 1382 N N . PHE A 1 161 ? -22.572 5.856 3.237 1.00 64.50 161 PHE A N 1
ATOM 1383 C CA . PHE A 1 161 ? -23.877 5.212 3.073 1.00 64.50 161 PHE A CA 1
ATOM 1384 C C . PHE A 1 161 ? -24.665 5.089 4.377 1.00 64.50 161 PHE A C 1
ATOM 1386 O O . PHE A 1 161 ? -25.788 4.599 4.338 1.00 64.50 161 PHE A O 1
ATOM 1393 N N . LYS A 1 162 ? -24.112 5.550 5.511 1.00 67.62 162 LYS A N 1
ATOM 1394 C CA . LYS A 1 162 ? -24.790 5.561 6.820 1.00 67.62 162 LYS A CA 1
ATOM 1395 C C . LYS A 1 162 ? -25.360 4.193 7.212 1.00 67.62 162 LYS A C 1
ATOM 1397 O O . LYS A 1 162 ? -26.391 4.109 7.863 1.00 67.62 162 LYS A O 1
ATOM 1402 N N . VAL A 1 163 ? -24.662 3.120 6.831 1.00 69.00 163 VAL A N 1
ATOM 1403 C CA . VAL A 1 163 ? -25.094 1.730 7.091 1.00 69.00 163 VAL A CA 1
ATOM 1404 C C . VAL A 1 163 ? -25.094 1.378 8.581 1.00 69.00 163 VAL A C 1
ATOM 1406 O O . VAL A 1 163 ? -25.752 0.430 8.991 1.00 69.00 163 VAL A O 1
ATOM 1409 N N . ILE A 1 164 ? -24.383 2.164 9.394 1.00 75.69 164 ILE A N 1
ATOM 1410 C CA . ILE A 1 164 ? -24.484 2.158 10.851 1.00 75.69 164 ILE A CA 1
ATOM 1411 C C . ILE A 1 164 ? -25.343 3.364 11.236 1.00 75.69 164 ILE A C 1
ATOM 1413 O O . ILE A 1 164 ? -24.871 4.502 11.197 1.00 75.69 164 ILE A O 1
ATOM 1417 N N . GLU A 1 165 ? -26.609 3.118 11.575 1.00 60.84 165 GLU A N 1
ATOM 1418 C CA . GLU A 1 165 ? -27.530 4.171 12.008 1.00 60.84 165 GLU A CA 1
ATOM 1419 C C . GLU A 1 165 ? -27.256 4.573 13.465 1.00 60.84 165 GLU A C 1
ATOM 1421 O O . GLU A 1 165 ? -27.220 3.741 14.370 1.00 60.84 165 GLU A O 1
ATOM 1426 N N . THR A 1 166 ? -27.116 5.873 13.705 1.00 56.16 166 THR A N 1
ATOM 1427 C CA . THR A 1 166 ? -26.915 6.536 15.011 1.00 56.16 166 THR A CA 1
ATOM 1428 C C . THR A 1 166 ? -27.973 6.244 16.066 1.00 56.16 166 THR A C 1
ATOM 1430 O O . THR A 1 166 ? -27.688 6.329 17.261 1.00 56.16 166 THR A O 1
ATOM 1433 N N . LYS A 1 167 ? -29.208 5.949 15.642 1.00 52.72 167 LYS A N 1
ATOM 1434 C CA . LYS A 1 167 ? -30.346 5.731 16.548 1.00 52.72 167 LYS A CA 1
ATOM 1435 C C . LYS A 1 167 ? -30.211 4.453 17.363 1.00 52.72 167 LYS A C 1
ATOM 1437 O O . LYS A 1 167 ? -30.770 4.367 18.457 1.00 52.72 167 LYS A O 1
ATOM 1442 N N . ASP A 1 168 ? -29.439 3.497 16.865 1.00 56.53 168 ASP A N 1
ATOM 1443 C CA . ASP A 1 168 ? -29.097 2.308 17.614 1.00 56.53 168 ASP A CA 1
ATOM 1444 C C . ASP A 1 168 ? -27.911 2.627 18.522 1.00 56.53 168 ASP A C 1
ATOM 1446 O O . ASP A 1 168 ? -26.866 3.114 18.095 1.00 56.53 168 ASP A O 1
ATOM 1450 N N . ASN A 1 169 ? -28.044 2.355 19.820 1.00 66.00 169 ASN A N 1
ATOM 1451 C CA . ASN A 1 169 ? -26.918 2.457 20.742 1.00 66.00 169 ASN A CA 1
ATOM 1452 C C . ASN A 1 169 ? -25.942 1.296 20.478 1.00 66.00 169 ASN A C 1
ATOM 1454 O O . ASN A 1 169 ? -25.879 0.334 21.250 1.00 66.00 169 ASN A O 1
ATOM 1458 N N . TRP A 1 170 ? -25.211 1.370 19.359 1.00 75.50 170 TRP A N 1
ATOM 1459 C CA . TRP A 1 170 ? -24.300 0.332 18.893 1.00 75.50 170 TRP A CA 1
ATOM 1460 C C . TRP A 1 170 ? -23.290 0.026 19.991 1.00 75.50 170 TRP A C 1
ATOM 1462 O O . TRP A 1 170 ? -22.493 0.882 20.392 1.00 75.50 170 TRP A O 1
ATOM 1472 N N . LYS A 1 171 ? -23.364 -1.203 20.503 1.00 85.25 171 LYS A N 1
ATOM 1473 C CA . LYS A 1 171 ? -22.383 -1.767 21.430 1.00 85.25 171 LYS A CA 1
ATOM 1474 C C . LYS A 1 171 ? -21.151 -2.199 20.638 1.00 85.25 171 LYS A C 1
ATOM 1476 O O . LYS A 1 171 ? -21.266 -2.584 19.480 1.00 85.25 171 LYS A O 1
ATOM 1481 N N . GLU A 1 172 ? -19.990 -2.216 21.286 1.00 88.19 172 GLU A N 1
ATOM 1482 C CA . GLU A 1 172 ? -18.711 -2.608 20.670 1.00 88.19 172 GLU A CA 1
ATOM 1483 C C . GLU A 1 172 ? -18.794 -3.963 19.947 1.00 88.19 172 GLU A C 1
ATOM 1485 O O . GLU A 1 172 ? -18.425 -4.064 18.784 1.00 88.19 172 GLU A O 1
ATOM 1490 N N . LYS A 1 173 ? -19.438 -4.964 20.562 1.00 87.50 173 LYS A N 1
ATOM 1491 C CA . LYS A 1 173 ? -19.687 -6.279 19.944 1.00 87.50 173 LYS A CA 1
ATOM 1492 C C . LYS A 1 173 ? -20.502 -6.222 18.644 1.00 87.50 173 LYS A C 1
ATOM 1494 O O . LYS A 1 173 ? -20.281 -7.037 17.752 1.00 87.50 173 LYS A O 1
ATOM 1499 N N . ALA A 1 174 ? -21.438 -5.281 18.519 1.00 86.94 174 ALA A N 1
ATOM 1500 C CA . ALA A 1 174 ? -22.211 -5.102 17.290 1.00 86.94 174 ALA A CA 1
ATOM 1501 C C . ALA A 1 174 ? -21.359 -4.459 16.182 1.00 86.94 174 ALA A C 1
ATOM 1503 O O . ALA A 1 174 ? -21.429 -4.891 15.036 1.00 86.94 174 ALA A O 1
ATOM 1504 N N . LEU A 1 175 ? -20.493 -3.503 16.538 1.00 90.25 175 LEU A N 1
ATOM 1505 C CA . LEU A 1 175 ? -19.523 -2.895 15.616 1.00 90.25 175 LEU A CA 1
ATOM 1506 C C . LEU A 1 175 ? -18.488 -3.918 15.130 1.00 90.25 175 LEU A C 1
ATOM 1508 O O . LEU A 1 175 ? -18.181 -3.976 13.942 1.00 90.25 175 LEU A O 1
ATOM 1512 N N . GLN A 1 176 ? -18.005 -4.777 16.033 1.00 90.25 176 GLN A N 1
ATOM 1513 C CA . GLN A 1 176 ? -17.159 -5.919 15.687 1.00 90.25 176 GLN A CA 1
ATOM 1514 C C . GLN A 1 176 ? -17.889 -6.857 14.717 1.00 90.25 176 GLN A C 1
ATOM 1516 O O . GLN A 1 176 ? -17.340 -7.226 13.686 1.00 90.25 176 GLN A O 1
ATOM 1521 N N . LYS A 1 177 ? -19.147 -7.224 14.993 1.00 86.12 177 LYS A N 1
ATOM 1522 C CA . LYS A 1 177 ? -19.924 -8.082 14.086 1.00 86.12 177 LYS A CA 1
ATOM 1523 C C . LYS A 1 177 ? -20.051 -7.476 12.681 1.00 86.12 177 LYS A C 1
ATOM 1525 O O . LYS A 1 177 ? -19.826 -8.188 11.710 1.00 86.12 177 LYS A O 1
ATOM 1530 N N . HIS A 1 178 ? -20.341 -6.182 12.582 1.00 87.06 178 HIS A N 1
ATOM 1531 C CA . HIS A 1 178 ? -20.484 -5.495 11.298 1.00 87.06 178 HIS A CA 1
ATOM 1532 C C . HIS A 1 178 ? -19.162 -5.441 10.508 1.00 87.06 178 HIS A C 1
ATOM 1534 O O . HIS A 1 178 ? -19.141 -5.694 9.304 1.00 87.06 178 HIS A O 1
ATOM 1540 N N . LEU A 1 179 ? -18.034 -5.194 11.187 1.00 87.75 179 LEU A N 1
ATOM 1541 C CA . LEU A 1 179 ? -16.711 -5.289 10.562 1.00 87.75 179 LEU A CA 1
ATOM 1542 C C . LEU A 1 179 ? -16.413 -6.720 10.086 1.00 87.75 179 LEU A C 1
ATOM 1544 O O . LEU A 1 179 ? -15.932 -6.899 8.972 1.00 87.75 179 LEU A O 1
ATOM 1548 N N . ALA A 1 180 ? -16.731 -7.733 10.896 1.00 78.38 180 ALA A N 1
ATOM 1549 C CA . ALA A 1 180 ? -16.531 -9.139 10.543 1.00 78.38 180 ALA A CA 1
ATOM 1550 C C . ALA A 1 180 ? -17.316 -9.535 9.281 1.00 78.38 180 ALA A C 1
ATOM 1552 O O . ALA A 1 180 ? -16.774 -10.201 8.404 1.00 78.38 180 ALA A O 1
ATOM 1553 N N . GLU A 1 181 ? -18.575 -9.099 9.171 1.00 74.88 181 GLU A N 1
ATOM 1554 C CA . GLU A 1 181 ? -19.408 -9.316 7.981 1.00 74.88 181 GLU A CA 1
ATOM 1555 C C . GLU A 1 181 ? -18.787 -8.662 6.741 1.00 74.88 181 GLU A C 1
ATOM 1557 O O . GLU A 1 181 ? -18.696 -9.300 5.693 1.00 74.88 181 GLU A O 1
ATOM 1562 N N . PHE A 1 182 ? -18.289 -7.427 6.860 1.00 79.50 182 PHE A N 1
ATOM 1563 C CA . PHE A 1 182 ? -17.595 -6.763 5.757 1.00 79.50 182 PHE A CA 1
ATOM 1564 C C . PHE A 1 182 ? -16.330 -7.515 5.331 1.00 79.50 182 PHE A C 1
ATOM 1566 O O . PHE A 1 182 ? -16.137 -7.738 4.137 1.00 79.50 182 PHE A O 1
ATOM 1573 N N . LEU A 1 183 ? -15.476 -7.902 6.284 1.00 72.06 183 LEU A N 1
ATOM 1574 C CA . LEU A 1 183 ? -14.234 -8.629 6.008 1.00 72.06 183 LEU A CA 1
ATOM 1575 C C . LEU A 1 183 ? -14.521 -9.972 5.323 1.00 72.06 183 LEU A C 1
ATOM 1577 O O . LEU A 1 183 ? -13.906 -10.271 4.301 1.00 72.06 183 LEU A O 1
ATOM 1581 N N . PHE A 1 184 ? -15.516 -10.715 5.815 1.00 62.19 184 PHE A N 1
ATOM 1582 C CA . PHE A 1 184 ? -15.953 -11.986 5.233 1.00 62.19 184 PHE A CA 1
ATOM 1583 C C . PHE A 1 184 ? -16.450 -11.823 3.791 1.00 62.19 184 PHE A C 1
ATOM 1585 O O . PHE A 1 184 ? -16.024 -12.555 2.907 1.00 62.19 184 PHE A O 1
ATOM 1592 N N . LEU A 1 185 ? -17.299 -10.824 3.525 1.00 57.06 185 LEU A N 1
ATOM 1593 C CA . LEU A 1 185 ? -17.822 -10.547 2.178 1.00 57.06 185 LEU A CA 1
ATOM 1594 C C . LEU A 1 185 ? -16.754 -10.076 1.179 1.00 57.06 185 LEU A C 1
ATOM 1596 O O . LEU A 1 185 ? -17.026 -10.012 -0.017 1.00 57.06 185 LEU A O 1
ATOM 1600 N N . HIS A 1 186 ? -15.573 -9.695 1.663 1.00 58.47 186 HIS A N 1
ATOM 1601 C CA . HIS A 1 186 ? -14.464 -9.202 0.848 1.00 58.47 186 HIS A CA 1
ATOM 1602 C C . HIS A 1 186 ? -13.273 -10.165 0.834 1.00 58.47 186 HIS A C 1
ATOM 1604 O O . HIS A 1 186 ? -12.150 -9.706 0.572 1.00 58.47 186 HIS A O 1
ATOM 1610 N N . ASP A 1 187 ? -13.540 -11.446 1.116 1.00 57.44 187 ASP A N 1
ATOM 1611 C CA . ASP A 1 187 ? -12.594 -12.563 1.096 1.00 57.44 187 ASP A CA 1
ATOM 1612 C C . ASP A 1 187 ? -11.334 -12.267 1.923 1.00 57.44 187 ASP A C 1
ATOM 1614 O O . ASP A 1 187 ? -10.201 -12.398 1.461 1.00 57.44 187 ASP A O 1
ATOM 1618 N N . VAL A 1 188 ? -11.535 -11.765 3.145 1.00 65.81 188 VAL A N 1
ATOM 1619 C CA . VAL A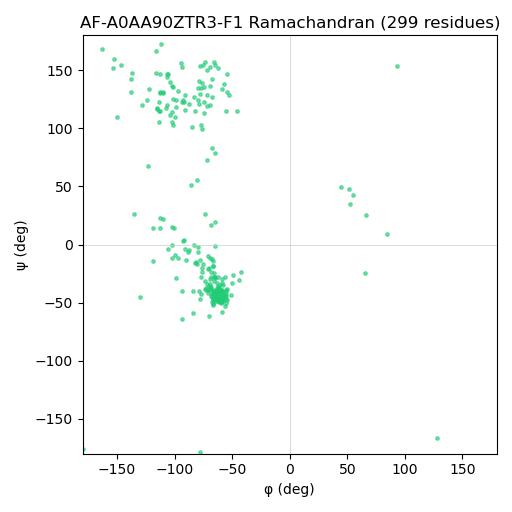 1 188 ? -10.464 -11.581 4.127 1.00 65.81 188 VAL A CA 1
ATOM 1620 C C . VAL A 1 188 ? -10.610 -12.646 5.203 1.00 65.81 188 VAL A C 1
ATOM 1622 O O . VAL A 1 188 ? -11.622 -12.678 5.902 1.00 65.81 188 VAL A O 1
ATOM 1625 N N . ASP A 1 189 ? -9.588 -13.481 5.370 1.00 69.00 189 ASP A N 1
ATOM 1626 C CA . ASP A 1 189 ? -9.540 -14.454 6.457 1.00 69.00 189 ASP A CA 1
ATOM 1627 C C . ASP A 1 189 ? -9.238 -13.778 7.791 1.00 69.00 189 ASP A C 1
ATOM 1629 O O . ASP A 1 189 ? -8.350 -12.930 7.905 1.00 69.00 189 ASP A O 1
ATOM 1633 N N . PHE A 1 190 ? -9.980 -14.169 8.823 1.00 77.19 190 PHE A N 1
ATOM 1634 C CA . PHE A 1 190 ? -9.775 -13.685 10.180 1.00 77.19 190 PHE A CA 1
ATOM 1635 C C . PHE A 1 190 ? -10.257 -14.705 11.207 1.00 77.19 190 PHE A C 1
ATOM 1637 O O . PHE A 1 190 ? -11.212 -15.454 10.991 1.00 77.19 190 PHE A O 1
ATOM 1644 N N . TYR A 1 191 ? -9.634 -14.661 12.374 1.00 79.94 191 TYR A N 1
ATOM 1645 C CA . TYR A 1 191 ? -10.117 -15.274 13.598 1.00 79.94 191 TYR A CA 1
ATOM 1646 C C . TYR A 1 191 ? -10.623 -14.178 14.531 1.00 79.94 191 TYR A C 1
ATOM 1648 O O . TYR A 1 191 ? -10.060 -13.085 14.581 1.00 79.94 191 TYR A O 1
ATOM 1656 N N . LYS A 1 192 ? -11.692 -14.466 15.271 1.00 79.25 192 LYS A N 1
ATOM 1657 C CA . LYS A 1 192 ? -12.248 -13.552 16.273 1.00 79.25 192 LYS A CA 1
ATOM 1658 C C . LYS A 1 192 ? -11.910 -14.033 17.670 1.00 79.25 192 LYS A C 1
ATOM 1660 O O . LYS A 1 192 ? -11.944 -15.238 17.904 1.00 79.25 192 LYS A O 1
ATOM 1665 N N . GLU A 1 193 ? -11.714 -13.090 18.585 1.00 79.00 193 GLU A N 1
ATOM 1666 C CA . GLU A 1 193 ? -11.607 -13.361 20.024 1.00 79.00 193 GLU A CA 1
ATOM 1667 C C . GLU A 1 193 ? -10.518 -14.402 20.351 1.00 79.00 193 GLU A C 1
ATOM 1669 O O . GLU A 1 193 ? -10.707 -15.287 21.188 1.00 79.00 193 GLU A O 1
ATOM 1674 N N . VAL A 1 194 ? -9.357 -14.301 19.694 1.00 74.62 194 VAL A N 1
ATOM 1675 C CA . VAL A 1 194 ? -8.243 -15.239 19.909 1.00 74.62 194 VAL A CA 1
ATOM 1676 C C . VAL A 1 194 ? -7.576 -14.941 21.249 1.00 74.62 194 VAL A C 1
ATOM 1678 O O . VAL A 1 194 ? -7.133 -13.822 21.491 1.00 74.62 194 VAL A O 1
ATOM 1681 N N . ASP A 1 195 ? -7.517 -15.939 22.127 1.00 76.81 195 ASP A N 1
ATOM 1682 C CA . ASP A 1 195 ? -6.883 -15.821 23.442 1.00 76.81 195 ASP A CA 1
ATOM 1683 C C . ASP A 1 195 ? -5.353 -15.743 23.310 1.00 76.81 195 ASP A C 1
ATOM 1685 O O . ASP A 1 195 ? -4.724 -16.580 22.658 1.00 76.81 195 ASP A O 1
ATOM 1689 N N . THR A 1 196 ? -4.755 -14.737 23.941 1.00 67.94 196 THR A N 1
ATOM 1690 C CA . THR A 1 196 ? -3.311 -14.488 23.976 1.00 67.94 196 THR A CA 1
ATOM 1691 C C . THR A 1 196 ? -2.723 -14.687 25.372 1.00 67.94 196 THR A C 1
ATOM 1693 O O . THR A 1 196 ? -1.601 -14.269 25.620 1.00 67.94 196 THR A O 1
ATOM 1696 N N . SER A 1 197 ? -3.411 -15.308 26.335 1.00 70.00 197 SER A N 1
ATOM 1697 C CA . SER A 1 197 ? -3.030 -15.353 27.769 1.00 70.00 197 SER A CA 1
ATOM 1698 C C . SER A 1 197 ? -3.044 -13.993 28.493 1.00 70.00 197 SER A C 1
ATOM 1700 O O . SER A 1 197 ? -3.231 -13.959 29.707 1.00 70.00 197 SER A O 1
ATOM 1702 N N . ASN A 1 198 ? -2.896 -12.875 27.772 1.00 67.44 198 ASN A N 1
ATOM 1703 C CA . ASN A 1 198 ? -2.996 -11.492 28.263 1.00 67.44 198 ASN A CA 1
ATOM 1704 C C . ASN A 1 198 ? -4.345 -10.836 27.905 1.00 67.44 198 ASN A C 1
ATOM 1706 O O . ASN A 1 198 ? -4.509 -9.614 27.957 1.00 67.44 198 ASN A O 1
ATOM 1710 N N . GLY A 1 199 ? -5.323 -11.648 27.511 1.00 77.81 199 GLY A N 1
ATOM 1711 C CA . GLY A 1 199 ? -6.633 -11.221 27.043 1.00 77.81 199 GLY A CA 1
ATOM 1712 C C . GLY A 1 199 ? -6.961 -11.848 25.696 1.00 77.81 199 GLY A C 1
ATOM 1713 O O . GLY A 1 199 ? -6.320 -12.799 25.269 1.00 77.81 199 GLY A O 1
ATOM 1714 N N . SER A 1 200 ? -7.988 -11.325 25.042 1.00 84.00 200 SER A N 1
ATOM 1715 C CA . SER A 1 200 ? -8.493 -11.857 23.783 1.00 84.00 200 SER A CA 1
ATOM 1716 C C . SER A 1 200 ? -8.481 -10.743 22.748 1.00 84.00 200 SER A C 1
ATOM 1718 O O . SER A 1 200 ? -9.037 -9.677 23.013 1.00 84.00 200 SER A O 1
ATOM 1720 N N . VAL A 1 201 ? -7.817 -10.975 21.613 1.00 85.56 201 VAL A N 1
ATOM 1721 C CA . VAL A 1 201 ? -7.769 -10.005 20.510 1.00 85.56 201 VAL A CA 1
ATOM 1722 C C . VAL A 1 201 ? -9.088 -10.011 19.753 1.00 85.56 201 VAL A C 1
ATOM 1724 O O . VAL A 1 201 ? -9.646 -11.076 19.477 1.00 85.56 201 VAL A O 1
ATOM 1727 N N . ASP A 1 202 ? -9.584 -8.838 19.374 1.00 87.44 202 ASP A N 1
ATOM 1728 C CA . ASP A 1 202 ? -10.865 -8.720 18.674 1.00 87.44 202 ASP A CA 1
ATOM 1729 C C . ASP A 1 202 ? -10.825 -9.424 17.309 1.00 87.44 202 ASP A C 1
ATOM 1731 O O . ASP A 1 202 ? -11.712 -10.229 16.997 1.00 87.44 202 ASP A O 1
ATOM 1735 N N . PHE A 1 203 ? -9.774 -9.161 16.526 1.00 85.81 203 PHE A N 1
ATOM 1736 C CA . PHE A 1 203 ? -9.498 -9.829 15.256 1.00 85.81 203 PHE A CA 1
ATOM 1737 C C . PHE A 1 203 ? -8.017 -10.156 15.112 1.00 85.81 203 PHE A C 1
ATOM 1739 O O . PHE A 1 203 ? -7.164 -9.278 15.248 1.00 85.81 203 PHE A O 1
ATOM 1746 N N . LEU A 1 204 ? -7.739 -11.400 14.734 1.00 83.81 204 LEU A N 1
ATOM 1747 C CA . LEU A 1 204 ? -6.431 -11.862 14.295 1.00 83.81 204 LEU A CA 1
ATOM 1748 C C . LEU A 1 204 ? -6.523 -12.286 12.834 1.00 83.81 204 LEU A C 1
ATOM 1750 O O . LEU A 1 204 ? -7.244 -13.227 12.503 1.00 83.81 204 LEU A O 1
ATOM 1754 N N . LEU A 1 205 ? -5.796 -11.608 11.961 1.00 82.62 205 LEU A N 1
ATOM 1755 C CA . LEU A 1 205 ? -5.753 -11.918 10.543 1.00 82.62 205 LEU A CA 1
ATOM 1756 C C . LEU A 1 205 ? -4.475 -12.725 10.288 1.00 82.62 205 LEU A C 1
ATOM 1758 O O . LEU A 1 205 ? -3.374 -12.178 10.432 1.00 82.62 205 LEU A O 1
ATOM 1762 N N . PRO A 1 206 ? -4.590 -14.032 9.980 1.00 67.00 206 PRO A N 1
ATOM 1763 C CA . PRO A 1 206 ? -3.427 -14.844 9.668 1.00 67.00 206 PRO A CA 1
ATOM 1764 C C . PRO A 1 206 ? -2.831 -14.372 8.342 1.00 67.00 206 PRO A C 1
ATOM 1766 O O . PRO A 1 206 ? -3.521 -14.332 7.324 1.00 67.00 206 PRO A O 1
ATOM 1769 N N . HIS A 1 207 ? -1.537 -14.060 8.328 1.00 59.50 207 HIS A N 1
ATOM 1770 C CA . HIS A 1 207 ? -0.818 -13.993 7.064 1.00 59.50 207 HIS A CA 1
ATOM 1771 C C . HIS A 1 207 ? -0.469 -15.429 6.659 1.00 59.50 207 HIS A C 1
ATOM 1773 O O . HIS A 1 207 ? 0.090 -16.186 7.452 1.00 59.50 207 HIS A O 1
ATOM 1779 N N . TYR A 1 208 ? -0.885 -15.841 5.461 1.00 47.47 208 TYR A N 1
ATOM 1780 C CA . TYR A 1 208 ? -0.674 -17.203 4.975 1.00 47.47 208 TYR A CA 1
ATOM 1781 C C . TYR A 1 208 ? 0.799 -17.621 5.064 1.00 47.47 208 TYR A C 1
ATOM 1783 O O . TYR A 1 208 ? 1.684 -16.929 4.564 1.00 47.47 208 TYR A O 1
ATOM 1791 N N . ALA A 1 209 ? 1.044 -18.783 5.674 1.00 37.66 209 ALA A N 1
ATOM 1792 C CA . ALA A 1 209 ? 2.342 -19.440 5.633 1.00 37.66 209 ALA A CA 1
ATOM 1793 C C . ALA A 1 209 ? 2.714 -19.813 4.184 1.00 37.66 209 ALA A C 1
ATOM 1795 O O . ALA A 1 209 ? 1.836 -20.101 3.364 1.00 37.66 209 ALA A O 1
ATOM 1796 N N . LYS A 1 210 ? 4.027 -19.867 3.912 1.00 38.88 210 LYS A N 1
ATOM 1797 C CA . LYS A 1 210 ? 4.678 -20.208 2.625 1.00 38.88 210 LYS A CA 1
ATOM 1798 C C . LYS A 1 210 ? 4.058 -21.394 1.862 1.00 38.88 210 LYS A C 1
ATOM 1800 O O . LYS A 1 210 ? 4.179 -21.472 0.649 1.00 38.88 210 LYS A O 1
ATOM 1805 N N . GLU A 1 211 ? 3.357 -22.301 2.536 1.00 37.28 211 GLU A N 1
ATOM 1806 C CA . GLU A 1 211 ? 2.790 -23.519 1.942 1.00 37.28 211 GLU A CA 1
ATOM 1807 C C . GLU A 1 211 ? 1.587 -23.289 1.000 1.00 37.28 211 GLU A C 1
ATOM 1809 O O . GLU A 1 211 ? 1.200 -24.206 0.277 1.00 37.28 211 GLU A O 1
ATOM 1814 N N . LYS A 1 212 ? 1.020 -22.072 0.946 1.00 37.41 212 LYS A N 1
ATOM 1815 C CA . LYS A 1 212 ? -0.032 -21.670 -0.016 1.00 37.41 212 LYS A CA 1
ATOM 1816 C C . LYS A 1 212 ? 0.432 -20.656 -1.077 1.00 37.41 212 LYS A C 1
ATOM 1818 O O . LYS A 1 212 ? -0.399 -19.983 -1.686 1.00 37.41 212 LYS A O 1
ATOM 1823 N N . GLU A 1 213 ? 1.740 -20.575 -1.344 1.00 38.53 213 GLU A N 1
ATOM 1824 C CA . GLU A 1 213 ? 2.349 -19.693 -2.366 1.00 38.53 213 GLU A CA 1
ATOM 1825 C C . GLU A 1 213 ? 1.681 -19.775 -3.755 1.00 38.53 213 GLU A C 1
ATOM 1827 O O . GLU A 1 213 ? 1.681 -18.798 -4.496 1.00 38.53 213 GLU A O 1
ATOM 1832 N N . ASN A 1 214 ? 1.056 -20.908 -4.096 1.00 33.31 214 ASN A N 1
ATOM 1833 C CA . ASN A 1 214 ? 0.499 -21.155 -5.428 1.00 33.31 214 ASN A CA 1
ATOM 1834 C C . ASN A 1 214 ? -0.977 -20.748 -5.623 1.00 33.31 214 ASN A C 1
ATOM 1836 O O . ASN A 1 214 ? -1.481 -20.872 -6.739 1.00 33.31 214 ASN A O 1
ATOM 1840 N N . GLU A 1 215 ? -1.692 -20.274 -4.594 1.00 34.72 215 GLU A N 1
ATOM 1841 C CA . GLU A 1 215 ? -3.117 -19.895 -4.730 1.00 34.72 215 GLU A CA 1
ATOM 1842 C C . GLU A 1 215 ? -3.352 -18.387 -4.947 1.00 34.72 215 GLU A C 1
ATOM 1844 O O . GLU A 1 215 ? -4.437 -17.992 -5.376 1.00 34.72 215 GLU A O 1
ATOM 1849 N N . TYR A 1 216 ? -2.337 -17.538 -4.760 1.00 34.03 216 TYR A N 1
ATOM 1850 C CA . TYR A 1 216 ? -2.436 -16.092 -4.978 1.00 34.03 216 TYR A CA 1
ATOM 1851 C C . TYR A 1 216 ? -1.549 -15.660 -6.155 1.00 34.03 216 TYR A C 1
ATOM 1853 O O . TYR A 1 216 ? -0.344 -15.873 -6.155 1.00 34.03 216 TYR A O 1
ATOM 1861 N N . ARG A 1 217 ? -2.145 -15.025 -7.176 1.00 30.20 217 ARG A N 1
ATOM 1862 C CA . ARG A 1 217 ? -1.518 -14.615 -8.458 1.00 30.20 217 ARG A CA 1
ATOM 1863 C C . ARG A 1 217 ? -0.411 -13.544 -8.375 1.00 30.20 217 ARG A C 1
ATOM 1865 O O . ARG A 1 217 ? -0.090 -12.908 -9.373 1.00 30.20 217 ARG A O 1
ATOM 1872 N N . SER A 1 218 ? 0.192 -13.338 -7.218 1.00 31.25 218 SER A N 1
ATOM 1873 C CA . SER A 1 218 ? 1.326 -12.436 -7.048 1.00 31.25 218 SER A CA 1
ATOM 1874 C C . SER A 1 218 ? 2.177 -12.966 -5.906 1.00 31.25 218 SER A C 1
ATOM 1876 O O . SER A 1 218 ? 1.737 -12.931 -4.756 1.00 31.25 218 SER A O 1
ATOM 1878 N N . GLY A 1 219 ? 3.360 -13.477 -6.251 1.00 32.78 219 GLY A N 1
ATOM 1879 C CA . GLY A 1 219 ? 4.366 -14.014 -5.339 1.00 32.78 219 GLY A CA 1
ATOM 1880 C C . GLY A 1 219 ? 4.930 -12.930 -4.434 1.00 32.78 219 GLY A C 1
ATOM 1881 O O . GLY A 1 219 ? 6.009 -12.396 -4.660 1.00 32.78 219 GLY A O 1
ATOM 1882 N N . TRP A 1 220 ? 4.164 -12.595 -3.411 1.00 34.91 220 TRP A N 1
ATOM 1883 C CA . TRP A 1 220 ? 4.562 -11.683 -2.366 1.00 34.91 220 TRP A CA 1
ATOM 1884 C C . TRP A 1 220 ? 5.198 -12.455 -1.225 1.00 34.91 220 TRP A C 1
ATOM 1886 O O . TRP A 1 220 ? 4.545 -13.281 -0.586 1.00 34.91 220 TRP A O 1
ATOM 1896 N N . LYS A 1 221 ? 6.440 -12.101 -0.893 1.00 38.50 221 LYS A N 1
ATOM 1897 C CA . LYS A 1 221 ? 6.966 -12.319 0.454 1.00 38.50 221 LYS A CA 1
ATOM 1898 C C . LYS A 1 221 ? 6.195 -11.404 1.408 1.00 38.50 221 LYS A C 1
ATOM 1900 O O . LYS A 1 221 ? 6.619 -10.292 1.710 1.00 38.50 221 LYS A O 1
ATOM 1905 N N . ALA A 1 222 ? 5.025 -11.854 1.843 1.00 39.00 222 ALA A N 1
ATOM 1906 C CA . ALA A 1 222 ? 4.442 -11.368 3.079 1.00 39.00 222 ALA A CA 1
ATOM 1907 C C . ALA A 1 222 ? 5.483 -11.563 4.189 1.00 39.00 222 ALA A C 1
ATOM 1909 O O . ALA A 1 222 ? 6.087 -12.634 4.294 1.00 39.00 222 ALA A O 1
ATOM 1910 N N . GLY A 1 223 ? 5.727 -10.529 4.994 1.00 41.00 223 GLY A N 1
ATOM 1911 C CA . GLY A 1 223 ? 6.437 -10.730 6.251 1.00 41.00 223 GLY A CA 1
ATOM 1912 C C . GLY A 1 223 ? 5.718 -11.809 7.063 1.00 41.00 223 GLY A C 1
ATOM 1913 O O . GLY A 1 223 ? 4.498 -11.932 6.996 1.00 41.00 223 GLY A O 1
ATOM 1914 N N . GLU A 1 224 ? 6.468 -12.603 7.820 1.00 49.00 224 GLU A N 1
ATOM 1915 C CA . GLU A 1 224 ? 5.964 -13.756 8.584 1.00 49.00 224 GLU A CA 1
ATOM 1916 C C . GLU A 1 224 ? 5.050 -13.363 9.775 1.00 49.00 224 GLU A C 1
ATOM 1918 O O . GLU A 1 224 ? 4.823 -14.171 10.673 1.00 49.00 224 GLU A O 1
ATOM 1923 N N . LYS A 1 225 ? 4.532 -12.125 9.814 1.00 57.19 225 LYS A N 1
ATOM 1924 C CA . LYS A 1 225 ? 3.903 -11.508 10.988 1.00 57.19 225 LYS A CA 1
ATOM 1925 C C . LYS A 1 225 ? 2.378 -11.475 10.898 1.00 57.19 225 LYS A C 1
ATOM 1927 O O . LYS A 1 225 ? 1.795 -11.207 9.850 1.00 57.19 225 LYS A O 1
ATOM 1932 N N . LEU A 1 226 ? 1.733 -11.742 12.030 1.00 76.25 226 LEU A N 1
ATOM 1933 C CA . LEU A 1 226 ? 0.280 -11.699 12.215 1.00 76.25 226 LEU A CA 1
ATOM 1934 C C . LEU A 1 226 ? -0.234 -10.250 12.221 1.00 76.25 226 LEU A C 1
ATOM 1936 O O . LEU A 1 226 ? 0.482 -9.371 12.691 1.00 76.25 226 LEU A O 1
ATOM 1940 N N . TYR A 1 227 ? -1.475 -9.999 11.780 1.00 82.44 227 TYR A N 1
ATOM 1941 C CA . TYR A 1 227 ? -2.086 -8.663 11.869 1.00 82.44 227 TYR A CA 1
ATOM 1942 C C . TYR A 1 227 ? -3.265 -8.626 12.854 1.00 82.44 227 TYR A C 1
ATOM 1944 O O . TYR A 1 227 ? -4.179 -9.447 12.767 1.00 82.44 227 TYR A O 1
ATOM 1952 N N . ILE A 1 228 ? -3.273 -7.656 13.768 1.00 87.69 228 ILE A N 1
ATOM 1953 C CA . ILE A 1 228 ? -4.269 -7.505 14.838 1.00 87.69 228 ILE A CA 1
ATOM 1954 C C . ILE A 1 228 ? -5.118 -6.250 14.601 1.00 87.69 228 ILE A C 1
ATOM 1956 O O . ILE A 1 228 ? -4.588 -5.160 14.385 1.00 87.69 228 ILE A O 1
ATOM 1960 N N . ILE A 1 229 ? -6.445 -6.378 14.679 1.00 91.38 229 ILE A N 1
ATOM 1961 C CA . ILE A 1 229 ? -7.358 -5.223 14.712 1.00 91.38 229 ILE A CA 1
ATOM 1962 C C . ILE A 1 229 ? -8.060 -5.207 16.061 1.00 91.38 229 ILE A C 1
ATOM 1964 O O . ILE A 1 229 ? -8.847 -6.105 16.348 1.00 91.38 229 ILE A O 1
ATOM 1968 N N . GLU A 1 230 ? -7.837 -4.152 16.840 1.00 94.62 230 GLU A N 1
ATOM 1969 C CA . GLU A 1 230 ? -8.613 -3.866 18.049 1.00 94.62 230 GLU A CA 1
ATOM 1970 C C . GLU A 1 230 ? -9.719 -2.860 17.738 1.00 94.62 230 GLU A C 1
ATOM 1972 O O . GLU A 1 230 ? -9.472 -1.823 17.123 1.00 94.62 230 GLU A O 1
ATOM 1977 N N . VAL A 1 231 ? -10.949 -3.136 18.166 1.00 94.69 231 VAL A N 1
ATOM 1978 C CA . VAL A 1 231 ? -12.113 -2.284 17.901 1.00 94.69 231 VAL A CA 1
ATOM 1979 C C . VAL A 1 231 ? -12.564 -1.614 19.187 1.00 94.69 231 VAL A C 1
ATOM 1981 O O . VAL A 1 231 ? -12.779 -2.277 20.198 1.00 94.69 231 VAL A O 1
ATOM 1984 N N . LYS A 1 232 ? -12.780 -0.295 19.156 1.00 95.19 232 LYS A N 1
ATOM 1985 C CA . LYS A 1 232 ? -13.350 0.447 20.289 1.00 95.19 232 LYS A CA 1
ATOM 1986 C C . LYS A 1 232 ? -14.400 1.451 19.837 1.00 95.19 232 LYS A C 1
ATOM 1988 O O . LYS A 1 232 ? -14.297 2.063 18.774 1.00 95.19 232 LYS A O 1
ATOM 1993 N N . LYS A 1 233 ? -15.405 1.674 20.686 1.00 93.12 233 LYS A N 1
ATOM 1994 C CA . LYS A 1 233 ? -16.294 2.843 20.586 1.00 93.12 233 LYS A CA 1
ATOM 1995 C C . LYS A 1 233 ? -15.745 3.961 21.464 1.00 93.12 233 LYS A C 1
ATOM 1997 O O . LYS A 1 233 ? -15.555 3.740 22.663 1.00 93.12 233 LYS A O 1
ATOM 2002 N N . PHE A 1 234 ? -15.515 5.130 20.876 1.00 92.50 234 PHE A N 1
ATOM 2003 C CA . PHE A 1 234 ? -14.956 6.291 21.557 1.00 92.50 234 PHE A CA 1
ATOM 2004 C C . PHE A 1 234 ? -15.822 6.733 22.741 1.00 92.50 234 PHE A C 1
ATOM 2006 O O . PHE A 1 234 ? -17.044 6.840 22.630 1.00 92.50 234 PHE A O 1
ATOM 2013 N N . ARG A 1 235 ? -15.171 6.999 23.877 1.00 90.19 235 ARG A N 1
ATOM 2014 C CA . ARG A 1 235 ? -15.778 7.598 25.078 1.00 90.19 235 ARG A CA 1
ATOM 2015 C C . ARG A 1 235 ? -14.972 8.783 25.590 1.00 90.19 235 ARG A C 1
ATOM 2017 O O . ARG A 1 235 ? -15.544 9.791 25.985 1.00 90.19 235 ARG A O 1
ATOM 2024 N N . ASN A 1 236 ? -13.653 8.630 25.653 1.00 91.62 236 ASN A N 1
ATOM 2025 C CA . ASN A 1 236 ? -12.715 9.659 26.088 1.00 91.62 236 ASN A CA 1
ATOM 2026 C C . ASN A 1 236 ? -11.288 9.301 25.649 1.00 91.62 236 ASN A C 1
ATOM 2028 O O . ASN A 1 236 ? -11.013 8.174 25.242 1.00 91.62 236 ASN A O 1
ATOM 2032 N N . GLU A 1 237 ? -10.374 10.263 25.760 1.00 91.12 237 GLU A N 1
ATOM 2033 C CA . GLU A 1 237 ? -8.966 10.094 25.386 1.00 91.12 237 GLU A CA 1
ATOM 2034 C C . GLU A 1 237 ? -8.248 9.012 26.205 1.00 91.12 237 GLU A C 1
ATOM 2036 O O . GLU A 1 237 ? -7.485 8.229 25.644 1.00 91.12 237 GLU A O 1
ATOM 2041 N N . LYS A 1 238 ? -8.541 8.908 27.508 1.00 92.69 238 LYS A N 1
ATOM 2042 C CA . LYS A 1 238 ? -7.930 7.897 28.382 1.00 92.69 238 LYS A CA 1
ATOM 2043 C C . LYS A 1 238 ? -8.204 6.474 27.883 1.00 92.69 238 LYS A C 1
ATOM 2045 O O . LYS A 1 238 ? -7.291 5.664 27.832 1.00 92.69 238 LYS A O 1
ATOM 2050 N N . GLN A 1 239 ? -9.429 6.188 27.438 1.00 93.50 239 GLN A N 1
ATOM 2051 C CA . GLN A 1 239 ? -9.783 4.895 26.845 1.00 93.50 239 GLN A CA 1
ATOM 2052 C C . GLN A 1 239 ? -8.922 4.572 25.615 1.00 93.50 239 GLN A C 1
ATOM 2054 O O . GLN A 1 239 ? -8.527 3.422 25.438 1.00 93.50 239 GLN A O 1
ATOM 2059 N N . ILE A 1 240 ? -8.642 5.564 24.761 1.00 93.06 240 ILE A N 1
ATOM 2060 C CA . ILE A 1 240 ? -7.786 5.364 23.584 1.00 93.06 240 ILE A CA 1
ATOM 2061 C C . ILE A 1 240 ? -6.366 5.029 24.041 1.00 93.06 240 ILE A C 1
ATOM 2063 O O . ILE A 1 240 ? -5.799 4.058 23.556 1.00 93.06 240 ILE A O 1
ATOM 2067 N N . GLN A 1 241 ? -5.817 5.783 24.999 1.00 93.06 241 GLN A N 1
ATOM 2068 C CA . GLN A 1 241 ? -4.481 5.527 25.548 1.00 93.06 241 GLN A CA 1
ATOM 2069 C C . GLN A 1 241 ? -4.373 4.118 26.148 1.00 93.06 241 GLN A C 1
ATOM 2071 O O . GLN A 1 241 ? -3.447 3.384 25.807 1.00 93.06 241 GLN A O 1
ATOM 2076 N N . ASP A 1 242 ? -5.345 3.716 26.971 1.00 93.88 242 ASP A N 1
ATOM 2077 C CA . ASP A 1 242 ? -5.398 2.381 27.577 1.00 93.88 242 ASP A CA 1
ATOM 2078 C C . ASP A 1 242 ? -5.476 1.282 26.496 1.00 93.88 242 ASP A C 1
ATOM 2080 O O . ASP A 1 242 ? -4.788 0.265 26.583 1.00 93.88 242 ASP A O 1
ATOM 2084 N N . SER A 1 243 ? -6.252 1.513 25.430 1.00 94.50 243 SER A N 1
ATOM 2085 C CA . SER A 1 243 ? -6.383 0.571 24.306 1.00 94.50 243 SER A CA 1
ATOM 2086 C C . SER A 1 243 ? -5.107 0.485 23.462 1.00 94.50 243 SER A C 1
ATOM 2088 O O . SER A 1 243 ? -4.755 -0.593 22.995 1.00 94.50 243 SER A O 1
ATOM 2090 N N . CYS A 1 244 ? -4.380 1.591 23.287 1.00 93.69 244 CYS A N 1
ATOM 2091 C CA . CYS A 1 244 ? -3.080 1.586 22.618 1.00 93.69 244 CYS A CA 1
ATOM 2092 C C . CYS A 1 244 ? -2.038 0.787 23.412 1.00 93.69 244 CYS A C 1
ATOM 2094 O O . CYS A 1 244 ? -1.276 0.025 22.824 1.00 93.69 244 CYS A O 1
ATOM 2096 N N . ILE A 1 245 ? -2.018 0.922 24.743 1.00 93.56 245 ILE A N 1
ATOM 2097 C CA . ILE A 1 245 ? -1.139 0.125 25.615 1.00 93.56 245 ILE A CA 1
ATOM 2098 C C . ILE A 1 245 ? -1.458 -1.366 25.466 1.00 93.56 245 ILE A C 1
ATOM 2100 O O . ILE A 1 245 ? -0.545 -2.177 25.311 1.00 93.56 245 ILE A O 1
ATOM 2104 N N . GLN A 1 246 ? -2.745 -1.719 25.477 1.00 92.88 246 GLN A N 1
ATOM 2105 C CA . GLN A 1 246 ? -3.201 -3.095 25.298 1.00 92.88 246 GLN A CA 1
ATOM 2106 C C . GLN A 1 246 ? -2.796 -3.662 23.930 1.00 92.88 246 GLN A C 1
ATOM 2108 O O . GLN A 1 246 ? -2.209 -4.741 23.873 1.00 92.88 246 GLN A O 1
ATOM 2113 N N . LEU A 1 247 ? -3.056 -2.929 22.842 1.00 93.44 247 LEU A N 1
ATOM 2114 C CA . LEU A 1 247 ? -2.674 -3.357 21.497 1.00 93.44 247 LEU A CA 1
ATOM 2115 C C . LEU A 1 247 ? -1.156 -3.534 21.391 1.00 93.44 247 LEU A C 1
ATOM 2117 O O . LEU A 1 247 ? -0.711 -4.565 20.903 1.00 93.44 247 LEU A O 1
ATOM 2121 N N . ASN A 1 248 ? -0.359 -2.596 21.912 1.00 92.50 248 ASN A N 1
ATOM 2122 C CA . ASN A 1 248 ? 1.100 -2.719 21.907 1.00 92.50 248 ASN A CA 1
ATOM 2123 C C . ASN A 1 248 ? 1.574 -4.021 22.571 1.00 92.50 248 ASN A C 1
ATOM 2125 O O . ASN A 1 248 ? 2.438 -4.703 22.031 1.00 92.50 248 ASN A O 1
ATOM 2129 N N . ALA A 1 249 ? 0.975 -4.392 23.709 1.00 91.31 249 ALA A N 1
ATOM 2130 C CA . ALA A 1 249 ? 1.301 -5.638 24.398 1.00 91.31 249 ALA A CA 1
ATOM 2131 C C . ALA A 1 249 ? 0.970 -6.881 23.552 1.00 91.31 249 ALA A C 1
ATOM 2133 O O . ALA A 1 249 ? 1.755 -7.827 23.522 1.00 91.31 249 ALA A O 1
ATOM 2134 N N . TYR A 1 250 ? -0.158 -6.878 22.830 1.00 89.81 250 TYR A N 1
ATOM 2135 C CA . TYR A 1 250 ? -0.505 -7.966 21.909 1.00 89.81 250 TYR A CA 1
ATOM 2136 C C . TYR A 1 250 ? 0.476 -8.073 20.742 1.00 89.81 250 TYR A C 1
ATOM 2138 O O . TYR A 1 250 ? 0.915 -9.175 20.414 1.00 89.81 250 TYR A O 1
ATOM 2146 N N . LEU A 1 251 ? 0.857 -6.940 20.150 1.00 87.25 251 LEU A N 1
ATOM 2147 C CA . LEU A 1 251 ? 1.797 -6.894 19.030 1.00 87.25 251 LEU A CA 1
ATOM 2148 C C . LEU A 1 251 ? 3.184 -7.406 19.425 1.00 87.25 251 LEU A C 1
ATOM 2150 O O . LEU A 1 251 ? 3.752 -8.227 18.711 1.00 87.25 251 LEU A O 1
ATOM 2154 N N . GLU A 1 252 ? 3.701 -6.987 20.582 1.00 87.50 252 GLU A N 1
ATOM 2155 C CA . GLU A 1 252 ? 4.986 -7.469 21.104 1.00 87.50 252 GLU A CA 1
ATOM 2156 C C . GLU A 1 252 ? 4.961 -8.973 21.394 1.00 87.50 252 GLU A C 1
ATOM 2158 O O . GLU A 1 252 ? 5.913 -9.686 21.081 1.00 87.50 252 GLU A O 1
ATOM 2163 N N . GLN A 1 253 ? 3.868 -9.475 21.971 1.00 85.38 253 GLN A N 1
ATOM 2164 C CA . GLN A 1 253 ? 3.754 -10.882 22.340 1.00 85.38 253 GLN A CA 1
ATOM 2165 C C . GLN A 1 253 ? 3.625 -11.812 21.129 1.00 85.38 253 GLN A C 1
ATOM 2167 O O . GLN A 1 253 ? 4.156 -12.923 21.144 1.00 85.38 253 GLN A O 1
ATOM 2172 N N . MET A 1 254 ? 2.875 -11.391 20.113 1.00 79.12 254 MET A N 1
ATOM 2173 C CA . MET A 1 254 ? 2.579 -12.209 18.935 1.00 79.12 254 MET A CA 1
ATOM 2174 C C . MET A 1 254 ? 3.571 -11.982 17.788 1.00 79.12 254 MET A C 1
ATOM 2176 O O . MET A 1 254 ? 3.378 -12.559 16.721 1.00 79.12 254 MET A O 1
ATOM 2180 N N . ASP A 1 255 ? 4.592 -11.140 17.999 1.00 78.69 255 ASP A N 1
ATOM 2181 C CA . ASP A 1 255 ? 5.464 -10.592 16.950 1.00 78.69 255 ASP A CA 1
ATOM 2182 C C . ASP A 1 255 ? 4.651 -10.127 15.728 1.00 78.69 255 ASP A C 1
ATOM 2184 O O . ASP A 1 255 ? 4.890 -10.517 14.585 1.00 78.69 255 ASP A O 1
ATOM 2188 N N . GLY A 1 256 ? 3.608 -9.343 16.007 1.00 76.81 256 GLY A N 1
ATOM 2189 C CA . GLY A 1 256 ? 2.591 -8.942 15.044 1.00 76.81 256 GLY A CA 1
ATOM 2190 C C . GLY A 1 256 ? 2.624 -7.458 14.692 1.00 76.81 256 GLY A C 1
ATOM 2191 O O . GLY A 1 256 ? 3.316 -6.646 15.305 1.00 76.81 256 GLY A O 1
ATOM 2192 N N . GLU A 1 257 ? 1.807 -7.103 13.713 1.00 82.69 257 GLU A N 1
ATOM 2193 C CA . GLU A 1 257 ? 1.474 -5.735 13.315 1.00 82.69 257 GLU A CA 1
ATOM 2194 C C . GLU A 1 257 ? -0.023 -5.491 13.546 1.00 82.69 257 GLU A C 1
ATOM 2196 O O . GLU A 1 257 ? -0.777 -6.428 13.807 1.00 82.69 257 GLU A O 1
ATOM 2201 N N . GLY A 1 258 ? -0.493 -4.244 13.515 1.00 85.62 258 GLY A N 1
ATOM 2202 C CA . GLY A 1 258 ? -1.913 -4.018 13.764 1.00 85.62 258 GLY A CA 1
ATOM 2203 C C . GLY A 1 258 ? -2.379 -2.580 13.712 1.00 85.62 258 GLY A C 1
ATOM 2204 O O . GLY A 1 258 ? -1.622 -1.659 13.406 1.00 85.62 258 GLY A O 1
ATOM 2205 N N . CYS A 1 259 ? -3.658 -2.396 14.024 1.00 89.62 259 CYS A N 1
ATOM 2206 C CA . CYS A 1 259 ? -4.261 -1.081 14.179 1.00 89.62 259 CYS A CA 1
ATOM 2207 C C . CYS A 1 259 ? -5.358 -1.073 15.246 1.00 89.62 259 CYS A C 1
ATOM 2209 O O . CYS A 1 259 ? -6.024 -2.080 15.503 1.00 89.62 259 CYS A O 1
ATOM 2211 N N . LEU A 1 260 ? -5.584 0.108 15.814 1.00 94.44 260 LEU A N 1
ATOM 2212 C CA . LEU A 1 260 ? -6.722 0.403 16.674 1.00 94.44 260 LEU A CA 1
ATOM 2213 C C . LEU A 1 260 ? -7.803 1.119 15.854 1.00 94.44 260 LEU A C 1
ATOM 2215 O O . LEU A 1 260 ? -7.575 2.218 15.349 1.00 94.44 260 LEU A O 1
ATOM 2219 N N . LEU A 1 261 ? -8.987 0.520 15.740 1.00 94.94 261 LEU A N 1
ATOM 2220 C CA . LEU A 1 261 ? -10.132 1.059 15.010 1.00 94.94 261 LEU A CA 1
ATOM 2221 C C . LEU A 1 261 ? -11.166 1.669 15.965 1.00 94.94 261 LEU A C 1
ATOM 2223 O O . LEU A 1 261 ? -11.831 0.970 16.732 1.00 94.94 261 LEU A O 1
ATOM 2227 N N . ILE A 1 262 ? -11.336 2.985 15.885 1.00 94.94 262 ILE A N 1
ATOM 2228 C CA . ILE A 1 262 ? -12.174 3.789 16.776 1.00 94.94 262 ILE A CA 1
ATOM 2229 C C . ILE A 1 262 ? -13.444 4.252 16.065 1.00 94.94 262 ILE A C 1
ATOM 2231 O O . ILE A 1 262 ? -13.387 5.059 15.142 1.00 94.94 262 ILE A O 1
ATOM 2235 N N . TYR A 1 263 ? -14.608 3.833 16.549 1.00 93.88 263 TYR A N 1
ATOM 2236 C CA . TYR A 1 263 ? -15.898 4.364 16.107 1.00 93.88 263 TYR A CA 1
ATOM 2237 C C . TYR A 1 263 ? -16.318 5.542 16.984 1.00 93.88 263 TYR A C 1
ATOM 2239 O O . TYR A 1 263 ? -16.355 5.408 18.209 1.00 93.88 263 TYR A O 1
ATOM 2247 N N . ALA A 1 264 ? -16.667 6.674 16.378 1.00 91.31 264 ALA A N 1
ATOM 2248 C CA . ALA A 1 264 ? -17.053 7.887 17.096 1.00 91.31 264 ALA A CA 1
ATOM 2249 C C . ALA A 1 264 ? -18.261 8.573 16.446 1.00 91.31 264 ALA A C 1
ATOM 2251 O O . ALA A 1 264 ? -18.385 8.619 15.226 1.00 91.31 264 ALA A O 1
ATOM 2252 N N . ASP A 1 265 ? -19.148 9.130 17.264 1.00 87.88 265 ASP A N 1
ATOM 2253 C CA . ASP A 1 265 ? -20.255 9.999 16.837 1.00 87.88 265 ASP A CA 1
ATOM 2254 C C . ASP A 1 265 ? -19.807 11.446 1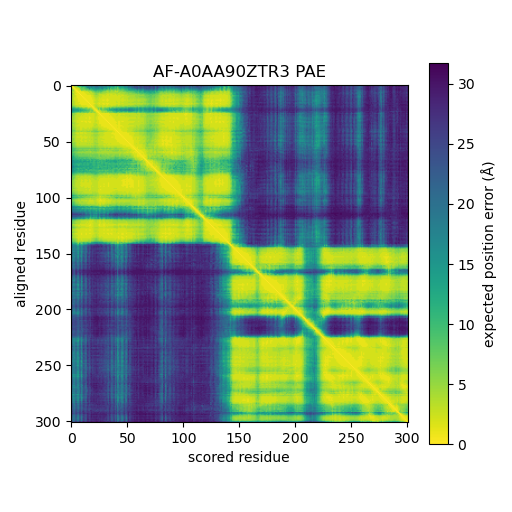6.550 1.00 87.88 265 ASP A C 1
ATOM 2256 O O . ASP A 1 265 ? -20.569 12.256 16.026 1.00 87.88 265 ASP A O 1
ATOM 2260 N N . THR A 1 266 ? -18.543 11.746 16.843 1.00 86.88 266 THR A N 1
ATOM 2261 C CA . THR A 1 266 ? -17.846 13.008 16.590 1.00 86.88 266 THR A CA 1
ATOM 2262 C C . THR A 1 266 ? -16.703 12.784 15.598 1.00 86.88 266 THR A C 1
ATOM 2264 O O . THR A 1 266 ? -16.122 11.699 15.536 1.00 86.88 266 THR A O 1
ATOM 2267 N N . ASP A 1 267 ? -16.388 13.783 14.764 1.00 85.56 267 ASP A N 1
ATOM 2268 C CA . ASP A 1 267 ? -15.323 13.653 13.758 1.00 85.56 267 ASP A CA 1
ATOM 2269 C C . ASP A 1 267 ? -13.945 13.789 14.423 1.00 85.56 267 ASP A C 1
ATOM 2271 O O . ASP A 1 267 ? -13.510 14.887 14.779 1.00 85.56 267 ASP A O 1
ATOM 2275 N N . LEU A 1 268 ? -13.272 12.653 14.628 1.00 88.06 268 LEU A N 1
ATOM 2276 C CA . LEU A 1 268 ? -11.994 12.571 15.331 1.00 88.06 268 LEU A CA 1
ATOM 2277 C C . LEU A 1 268 ? -10.811 12.427 14.369 1.00 88.06 268 LEU A C 1
ATOM 2279 O O . LEU A 1 268 ? -10.810 11.579 13.471 1.00 88.06 268 LEU A O 1
ATOM 2283 N N . LYS A 1 269 ? -9.739 13.173 14.652 1.00 86.44 269 LYS A N 1
ATOM 2284 C CA . LYS A 1 269 ? -8.386 12.922 14.145 1.00 86.44 269 LYS A CA 1
ATOM 2285 C C . LYS A 1 269 ? -7.480 12.542 15.312 1.00 86.44 269 LYS A C 1
ATOM 2287 O O . LYS A 1 269 ? -7.218 13.375 16.174 1.00 86.44 269 LYS A O 1
ATOM 2292 N N . ILE A 1 270 ? -6.984 11.309 15.327 1.00 85.06 270 ILE A N 1
ATOM 2293 C CA . ILE A 1 270 ? -6.035 10.849 16.345 1.00 85.06 270 ILE A CA 1
ATOM 2294 C C . ILE A 1 270 ? -4.637 10.866 15.735 1.00 85.06 270 ILE A C 1
ATOM 2296 O O . ILE A 1 270 ? -4.411 10.295 14.673 1.00 85.06 270 ILE A O 1
ATOM 2300 N N . ILE A 1 271 ? -3.713 11.562 16.387 1.00 80.62 271 ILE A N 1
ATOM 2301 C CA . ILE A 1 271 ? -2.297 11.590 16.027 1.00 80.62 271 ILE A CA 1
ATOM 2302 C C . ILE A 1 271 ? -1.572 10.706 17.041 1.00 80.62 271 ILE A C 1
ATOM 2304 O O . ILE A 1 271 ? -1.525 11.042 18.225 1.00 80.62 271 ILE A O 1
ATOM 2308 N N . ASN A 1 272 ? -1.060 9.569 16.575 1.00 80.94 272 ASN A N 1
ATOM 2309 C CA . ASN A 1 272 ? -0.275 8.630 17.367 1.00 80.94 272 ASN A CA 1
ATOM 2310 C C . ASN A 1 272 ? 1.213 8.803 17.035 1.00 80.94 272 ASN A C 1
ATOM 2312 O O . ASN A 1 272 ? 1.651 8.392 15.965 1.00 80.94 272 ASN A O 1
ATOM 2316 N N . GLU A 1 273 ? 1.973 9.428 17.934 1.00 79.38 273 GLU A N 1
ATOM 2317 C CA . GLU A 1 273 ? 3.430 9.605 17.785 1.00 79.38 273 GLU A CA 1
ATOM 2318 C C . GLU A 1 273 ? 4.229 8.609 18.643 1.00 79.38 273 GLU A C 1
ATOM 2320 O O . GLU A 1 273 ? 5.441 8.483 18.484 1.00 79.38 273 GLU A O 1
ATOM 2325 N N . LYS A 1 274 ? 3.554 7.903 19.555 1.00 81.44 274 LYS A N 1
ATOM 2326 C CA . LYS A 1 274 ? 4.182 7.079 20.591 1.00 81.44 274 LYS A CA 1
ATOM 2327 C C . LYS A 1 274 ? 4.351 5.622 20.198 1.00 81.44 274 LYS A C 1
ATOM 2329 O O . LYS A 1 274 ? 5.359 5.015 20.551 1.00 81.44 274 LYS A O 1
ATOM 2334 N N . TRP A 1 275 ? 3.358 5.054 19.523 1.00 82.25 275 TRP A N 1
ATOM 2335 C CA . TRP A 1 275 ? 3.343 3.633 19.190 1.00 82.25 275 TRP A CA 1
ATOM 2336 C C . TRP A 1 275 ? 3.482 3.409 17.690 1.00 82.25 275 TRP A C 1
ATOM 2338 O O . TRP A 1 275 ? 2.957 4.178 16.888 1.00 82.25 275 TRP A O 1
ATOM 2348 N N . ASN A 1 276 ? 4.144 2.316 17.317 1.00 79.94 276 ASN A N 1
ATOM 2349 C CA . ASN A 1 276 ? 4.412 1.957 15.926 1.00 79.94 276 ASN A CA 1
ATOM 2350 C C . ASN A 1 276 ? 3.241 1.180 15.287 1.00 79.94 276 ASN A C 1
ATOM 2352 O O . ASN A 1 276 ? 3.431 0.088 14.759 1.00 79.94 276 ASN A O 1
ATOM 2356 N N . PHE A 1 277 ? 2.022 1.716 15.390 1.00 81.62 277 PHE A N 1
ATOM 2357 C CA . PHE A 1 277 ? 0.816 1.177 14.752 1.00 81.62 277 PHE A CA 1
ATOM 2358 C C . PHE A 1 277 ? -0.218 2.274 14.467 1.00 81.62 277 PHE A C 1
ATOM 2360 O O . PHE A 1 277 ? -0.220 3.342 15.090 1.00 81.62 277 PHE A O 1
ATOM 2367 N N . ASP A 1 278 ? -1.140 1.994 13.546 1.00 82.25 278 ASP A N 1
ATOM 2368 C CA . ASP A 1 278 ? -2.158 2.956 13.125 1.00 82.25 278 ASP A CA 1
ATOM 2369 C C . ASP A 1 278 ? -3.312 3.065 14.135 1.00 82.25 278 ASP A C 1
ATOM 2371 O O . ASP A 1 278 ? -3.805 2.066 14.662 1.00 82.25 278 ASP A O 1
ATOM 2375 N N . VAL A 1 279 ? -3.808 4.289 14.353 1.00 88.88 279 VAL A N 1
ATOM 2376 C CA . VAL A 1 279 ? -5.089 4.537 15.036 1.00 88.88 279 VAL A CA 1
ATOM 2377 C C . VAL A 1 279 ? -6.065 5.149 14.037 1.00 88.88 279 VAL A C 1
ATOM 2379 O O . VAL A 1 279 ? -5.960 6.320 13.669 1.00 88.88 279 VAL A O 1
ATOM 2382 N N . LEU A 1 280 ? -7.019 4.343 13.581 1.00 89.50 280 LEU A N 1
ATOM 2383 C CA . LEU A 1 280 ? -7.975 4.688 12.533 1.00 89.50 280 LEU A CA 1
ATOM 2384 C C . LEU A 1 280 ? -9.321 5.057 13.155 1.00 89.50 280 LEU A C 1
ATOM 2386 O O . LEU A 1 280 ? -9.813 4.361 14.035 1.00 89.50 280 LEU A O 1
ATOM 2390 N N . THR A 1 281 ? -9.951 6.132 12.686 1.00 91.44 281 THR A N 1
ATOM 2391 C CA . THR A 1 281 ? -11.276 6.558 13.168 1.00 91.44 281 THR A CA 1
ATOM 2392 C C . THR A 1 281 ? -12.354 6.269 12.127 1.00 91.44 281 THR A C 1
ATOM 2394 O O . THR A 1 281 ? -12.091 6.362 10.930 1.00 91.44 281 THR A O 1
ATOM 2397 N N . ILE A 1 282 ? -13.577 5.949 12.549 1.00 90.38 282 ILE A N 1
ATOM 2398 C CA . ILE A 1 282 ? -14.770 5.825 11.703 1.00 90.38 282 ILE A CA 1
ATOM 2399 C C . ILE A 1 282 ? -15.876 6.677 12.313 1.00 90.38 282 ILE A C 1
ATOM 2401 O O . ILE A 1 282 ? -16.291 6.453 13.453 1.00 90.38 282 ILE A O 1
ATOM 2405 N N . TYR A 1 283 ? -16.360 7.647 11.543 1.00 88.06 283 TYR A N 1
ATOM 2406 C CA . TYR A 1 283 ? -17.469 8.488 11.968 1.00 88.06 283 TYR A CA 1
ATOM 2407 C C . TYR A 1 283 ? -18.808 7.757 11.803 1.00 88.06 283 TYR A C 1
ATOM 2409 O O . TYR A 1 283 ? -19.198 7.386 10.697 1.00 88.06 283 TYR A O 1
ATOM 2417 N N . ILE A 1 284 ? -19.540 7.603 12.900 1.00 89.12 284 ILE A N 1
ATOM 2418 C CA . ILE A 1 284 ? -20.869 6.979 12.956 1.00 89.12 284 ILE A CA 1
ATOM 2419 C C . ILE A 1 284 ? -21.952 7.940 13.451 1.00 89.12 284 ILE A C 1
ATOM 2421 O O . ILE A 1 284 ? -23.022 7.484 13.822 1.00 89.12 284 ILE A O 1
ATOM 2425 N N . GLY A 1 285 ? -21.678 9.248 13.495 1.00 82.94 285 GLY A N 1
ATOM 2426 C CA . GLY A 1 285 ? -22.666 10.268 13.862 1.00 82.94 285 GLY A CA 1
ATOM 2427 C C . GLY A 1 285 ? -23.642 10.600 12.724 1.00 82.94 285 GLY A C 1
ATOM 2428 O O . GLY A 1 285 ? -23.569 10.043 11.624 1.00 82.94 285 GLY A O 1
ATOM 2429 N N . ASP A 1 286 ? -24.554 11.541 12.964 1.00 79.00 286 ASP A N 1
ATOM 2430 C CA . ASP A 1 286 ? -25.655 11.858 12.041 1.00 79.00 286 ASP A CA 1
ATOM 2431 C C . ASP A 1 286 ? -25.220 12.686 10.825 1.00 79.00 286 ASP A C 1
ATOM 2433 O O . ASP A 1 286 ? -25.840 12.637 9.762 1.00 79.00 286 ASP A O 1
ATOM 2437 N N . GLU A 1 287 ? -24.113 13.417 10.927 1.00 73.50 287 GLU A N 1
ATOM 2438 C CA . GLU A 1 287 ? -23.738 14.403 9.917 1.00 73.50 287 GLU A CA 1
ATOM 2439 C C . GLU A 1 287 ? -23.078 13.750 8.697 1.00 73.50 287 GLU A C 1
ATOM 2441 O O . GLU A 1 287 ? -22.202 12.880 8.794 1.00 73.50 287 GLU A O 1
ATOM 2446 N N . SER A 1 288 ? -23.488 14.163 7.498 1.00 66.25 288 SER A N 1
ATOM 2447 C CA . SER A 1 288 ? -22.782 13.776 6.272 1.00 66.25 288 SER A CA 1
ATOM 2448 C C . SER A 1 288 ? -21.364 14.373 6.256 1.00 66.25 288 SER A C 1
ATOM 2450 O O . SER A 1 288 ? -21.151 15.413 6.880 1.00 66.25 288 SER A O 1
ATOM 2452 N N . PRO A 1 289 ? -20.388 13.773 5.543 1.00 63.97 289 PRO A N 1
ATOM 2453 C CA . PRO A 1 289 ? -19.007 14.270 5.517 1.00 63.97 289 PRO A CA 1
ATOM 2454 C C . PRO A 1 289 ? -18.859 15.771 5.219 1.00 63.97 289 PRO A C 1
ATOM 2456 O O . PRO A 1 289 ? -17.973 16.415 5.766 1.00 63.97 289 PRO A O 1
ATOM 2459 N N . SER A 1 290 ? -19.739 16.342 4.390 1.00 62.69 290 SER A N 1
ATOM 2460 C CA . SER A 1 290 ? -19.727 17.765 4.025 1.00 62.69 290 SER A CA 1
ATOM 2461 C C . SER A 1 290 ? -20.298 18.709 5.088 1.00 62.69 290 SER A C 1
ATOM 2463 O O . SER A 1 290 ? -20.147 19.918 4.948 1.00 62.69 290 SER A O 1
ATOM 2465 N N . LEU A 1 291 ? -20.989 18.188 6.106 1.00 65.19 291 LEU A N 1
ATOM 2466 C CA . LEU A 1 291 ? -21.683 18.978 7.132 1.00 65.19 291 LEU A CA 1
ATOM 2467 C C . LEU A 1 291 ? -20.969 18.980 8.492 1.00 65.19 291 LEU A C 1
ATOM 2469 O O . LEU A 1 291 ? -21.416 19.677 9.395 1.00 65.19 291 LEU A O 1
ATOM 2473 N N . ARG A 1 292 ? -19.866 18.234 8.637 1.00 74.56 292 ARG A N 1
ATOM 2474 C CA . ARG A 1 292 ? -19.154 18.078 9.914 1.00 74.56 292 ARG A CA 1
ATOM 2475 C C . ARG A 1 292 ? -18.462 19.381 10.327 1.00 74.56 292 ARG A C 1
ATOM 2477 O O . ARG A 1 292 ? -17.595 19.880 9.606 1.00 74.56 292 ARG A O 1
ATOM 2484 N N . SER A 1 293 ? -18.814 19.932 11.493 1.00 57.72 293 SER A N 1
ATOM 2485 C CA . SER A 1 293 ? -18.343 21.243 11.979 1.00 57.72 293 SER A CA 1
ATOM 2486 C C . SER A 1 293 ? -16.939 21.211 12.612 1.00 57.72 293 SER A C 1
ATOM 2488 O O . SER A 1 293 ? -16.739 21.642 13.749 1.00 57.72 293 SER A O 1
ATOM 2490 N N . GLY A 1 294 ? -15.954 20.717 11.859 1.00 65.44 294 GLY A N 1
ATOM 2491 C CA . GLY A 1 294 ? -14.547 20.645 12.264 1.00 65.44 294 GLY A CA 1
ATOM 2492 C C . GLY A 1 294 ? -14.148 19.318 12.919 1.00 65.44 294 GLY A C 1
ATOM 2493 O O . GLY A 1 294 ? -14.969 18.608 13.490 1.00 65.44 294 GLY A O 1
ATOM 2494 N N . LYS A 1 295 ? -12.856 18.977 12.810 1.00 77.88 295 LYS A N 1
ATOM 2495 C CA . LYS A 1 295 ? -12.281 17.744 13.366 1.00 77.88 295 LYS A CA 1
ATOM 2496 C C . LYS A 1 295 ? -11.710 17.985 14.758 1.00 77.88 295 LYS A C 1
ATOM 2498 O O . LYS A 1 295 ? -10.784 18.787 14.911 1.00 77.88 295 LYS A O 1
ATOM 2503 N N . THR A 1 296 ? -12.181 17.241 15.751 1.00 86.25 296 THR A N 1
ATOM 2504 C CA . THR A 1 296 ? -11.544 17.196 17.071 1.00 86.25 296 THR A CA 1
ATOM 2505 C C . THR A 1 296 ? -10.237 16.422 16.953 1.00 86.25 296 THR A C 1
ATOM 2507 O O . THR A 1 296 ? -10.222 15.256 16.562 1.00 86.25 296 THR A O 1
ATOM 2510 N N . THR A 1 297 ? -9.121 17.079 17.265 1.00 86.94 297 THR A N 1
ATOM 2511 C CA . THR A 1 297 ? -7.795 16.455 17.197 1.00 86.94 297 THR A CA 1
ATOM 2512 C C . THR A 1 297 ? -7.359 15.996 18.582 1.00 86.94 297 THR A C 1
ATOM 2514 O O . THR A 1 297 ? -7.293 16.809 19.500 1.00 86.94 297 THR A O 1
ATOM 2517 N N . ILE A 1 298 ? -7.025 14.714 18.712 1.00 88.12 298 ILE A N 1
ATOM 2518 C CA . ILE A 1 298 ? -6.429 14.109 19.907 1.00 88.12 298 ILE A CA 1
ATOM 2519 C C . ILE A 1 298 ? -4.983 13.756 19.565 1.00 88.12 298 ILE A C 1
ATOM 2521 O O . ILE A 1 298 ? -4.726 13.137 18.531 1.00 88.12 298 ILE A O 1
ATOM 2525 N N . ARG A 1 299 ? -4.035 14.157 20.411 1.00 85.62 299 ARG A N 1
ATOM 2526 C CA . ARG A 1 299 ? -2.615 13.827 20.254 1.00 85.62 299 ARG A CA 1
ATOM 2527 C C . ARG A 1 299 ? -2.210 12.900 21.383 1.00 85.62 299 ARG A C 1
ATOM 2529 O O . ARG A 1 299 ? -2.243 13.309 22.537 1.00 85.62 299 ARG A O 1
ATOM 2536 N N . LEU A 1 300 ? -1.849 11.670 21.044 1.00 83.69 300 LEU A N 1
ATOM 2537 C CA . LEU A 1 300 ? -1.362 10.703 22.016 1.00 83.69 300 LEU A CA 1
ATOM 2538 C C . LEU A 1 300 ? 0.153 10.879 22.155 1.00 83.69 300 LEU A C 1
ATOM 2540 O O . LEU A 1 300 ? 0.875 10.772 21.162 1.00 83.69 300 LEU A O 1
ATOM 2544 N N . ALA A 1 301 ? 0.596 11.168 23.379 1.00 71.88 301 ALA A N 1
ATOM 2545 C CA . ALA A 1 301 ? 1.993 11.372 23.758 1.00 71.88 301 ALA A CA 1
ATOM 2546 C C . ALA A 1 301 ? 2.491 10.307 24.750 1.00 71.88 301 ALA A C 1
ATOM 2548 O O . ALA A 1 301 ? 1.685 9.596 25.404 1.00 71.88 301 ALA A O 1
#

Radius of gyration: 23.72 Å; Cα contacts (8 Å, |Δi|>4): 317; chains: 1; bounding box: 60×45×66 Å